Protein AF-A0A919T530-F1 (afdb_monomer_lite)

Organism: NCBI:txid571911

Structure (mmCIF, N/CA/C/O backbone):
data_AF-A0A919T530-F1
#
_entry.id   AF-A0A919T530-F1
#
loop_
_atom_site.group_PDB
_atom_site.id
_atom_site.type_symbol
_atom_site.label_atom_id
_atom_site.label_alt_id
_atom_site.label_comp_id
_atom_site.label_asym_id
_atom_site.label_entity_id
_atom_site.label_seq_id
_atom_site.pdbx_PDB_ins_code
_atom_site.Cartn_x
_atom_site.Cartn_y
_atom_site.Cartn_z
_atom_site.occupancy
_atom_site.B_iso_or_equiv
_atom_site.auth_seq_id
_atom_site.auth_comp_id
_atom_site.auth_asym_id
_atom_site.auth_atom_id
_atom_site.pdbx_PDB_model_num
ATOM 1 N N . MET A 1 1 ? -25.950 22.302 -71.318 1.00 37.94 1 MET A N 1
ATOM 2 C CA . MET A 1 1 ? -24.490 22.472 -71.126 1.00 37.94 1 MET A CA 1
ATOM 3 C C . MET A 1 1 ? -24.293 22.928 -69.688 1.00 37.94 1 MET A C 1
ATOM 5 O O . MET A 1 1 ? -24.974 23.858 -69.301 1.00 37.94 1 MET A O 1
ATOM 9 N N . ARG A 1 2 ? -23.681 22.086 -68.838 1.00 45.88 2 ARG A N 1
ATOM 10 C CA . ARG A 1 2 ? -22.303 22.270 -68.315 1.00 45.88 2 ARG A CA 1
ATOM 11 C C . ARG A 1 2 ? -22.241 23.507 -67.384 1.00 45.88 2 ARG A C 1
ATOM 13 O O . ARG A 1 2 ? -22.600 24.576 -67.827 1.00 45.88 2 ARG A O 1
ATOM 20 N N . LEU A 1 3 ? -21.765 23.481 -66.142 1.00 47.16 3 LEU A N 1
ATOM 21 C CA . LEU A 1 3 ? -20.699 22.667 -65.570 1.00 47.16 3 LEU A CA 1
ATOM 22 C C . LEU A 1 3 ? -20.503 23.085 -64.084 1.00 47.16 3 LEU A C 1
ATOM 24 O O . LEU A 1 3 ? -20.543 24.272 -63.796 1.00 47.16 3 LEU A O 1
ATOM 28 N N . PHE A 1 4 ? -20.166 22.118 -63.222 1.00 49.78 4 PHE A N 1
ATOM 29 C CA . PHE A 1 4 ? -19.202 22.210 -62.099 1.00 49.78 4 PHE A CA 1
ATOM 30 C C . PHE A 1 4 ? -19.558 23.015 -60.831 1.00 49.78 4 PHE A C 1
ATOM 32 O O . PHE A 1 4 ? -19.738 24.221 -60.851 1.00 49.78 4 PHE A O 1
ATOM 39 N N . ARG A 1 5 ? -19.730 22.335 -59.686 1.00 54.09 5 ARG A N 1
ATOM 40 C CA . ARG A 1 5 ? -18.681 21.797 -58.776 1.00 54.09 5 ARG A CA 1
ATOM 41 C C . ARG A 1 5 ? -17.912 22.893 -58.029 1.00 54.09 5 ARG A C 1
ATOM 43 O O . ARG A 1 5 ? -16.918 23.390 -58.542 1.00 54.09 5 ARG A O 1
ATOM 50 N N . LEU A 1 6 ? -18.273 23.105 -56.761 1.00 56.78 6 LEU A N 1
ATOM 51 C CA . LEU A 1 6 ? -17.294 23.360 -55.698 1.00 56.78 6 LEU A CA 1
ATOM 52 C C . LEU A 1 6 ? -17.870 22.970 -54.325 1.00 56.78 6 LEU A C 1
ATOM 54 O O . LEU A 1 6 ? -18.471 23.763 -53.612 1.00 56.78 6 LEU A O 1
ATOM 58 N N . ILE A 1 7 ? -17.690 21.689 -53.997 1.00 67.38 7 ILE A N 1
ATOM 59 C CA . ILE A 1 7 ? -17.637 21.155 -52.632 1.00 67.38 7 ILE A CA 1
ATOM 60 C C . ILE A 1 7 ? -16.146 20.912 -52.365 1.00 67.38 7 ILE A C 1
ATOM 62 O O . ILE A 1 7 ? -15.566 20.087 -53.066 1.00 67.38 7 ILE A O 1
ATOM 66 N N . MET A 1 8 ? -15.525 21.590 -51.392 1.00 58.19 8 MET A N 1
ATOM 67 C CA . MET A 1 8 ? -14.296 21.112 -50.727 1.00 58.19 8 MET A CA 1
ATOM 68 C C . MET A 1 8 ? -14.094 21.876 -49.404 1.00 58.19 8 MET A C 1
ATOM 70 O O . MET A 1 8 ? -13.636 23.010 -49.391 1.00 58.19 8 MET A O 1
ATOM 74 N N . VAL A 1 9 ? -14.738 21.411 -48.330 1.00 56.22 9 VAL A N 1
ATOM 75 C CA . VAL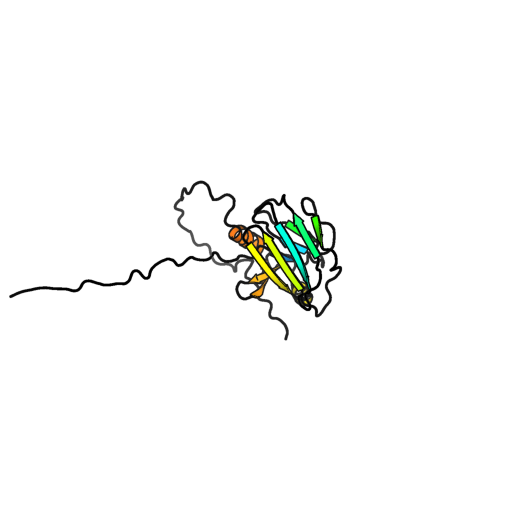 A 1 9 ? -14.113 20.660 -47.219 1.00 56.22 9 VAL A CA 1
ATOM 76 C C . VAL A 1 9 ? -13.136 21.525 -46.419 1.00 56.22 9 VAL A C 1
ATOM 78 O O . VAL A 1 9 ? -11.930 21.516 -46.638 1.00 56.22 9 VAL A O 1
ATOM 81 N N . LEU A 1 10 ? -13.690 22.222 -45.429 1.00 51.38 10 LEU A N 1
ATOM 82 C CA . LEU A 1 10 ? -12.959 22.785 -44.299 1.00 51.38 10 LEU A CA 1
ATOM 83 C C . LEU A 1 10 ? -13.326 21.923 -43.083 1.00 51.38 10 LEU A C 1
ATOM 85 O O . LEU A 1 10 ? -14.133 22.309 -42.244 1.00 51.38 10 LEU A O 1
ATOM 89 N N . VAL A 1 11 ? -12.834 20.679 -43.067 1.00 63.41 11 VAL A N 1
ATOM 90 C CA . VAL A 1 11 ? -12.929 19.817 -41.882 1.00 63.41 11 VAL A CA 1
ATOM 91 C C . VAL A 1 11 ? -11.800 20.253 -40.954 1.00 63.41 11 VAL A C 1
ATOM 93 O O . VAL A 1 11 ? -10.632 20.104 -41.322 1.00 63.41 11 VAL A O 1
ATOM 96 N N . PRO A 1 12 ? -12.110 20.845 -39.791 1.00 56.47 12 PRO A N 1
ATOM 97 C CA . PRO A 1 12 ? -11.087 21.280 -38.867 1.00 56.47 12 PRO A CA 1
ATOM 98 C C . PRO A 1 12 ? -10.340 20.045 -38.364 1.00 56.47 12 PRO A C 1
ATOM 100 O O . PRO A 1 12 ? -10.938 19.028 -38.010 1.00 56.47 12 PRO A O 1
ATOM 103 N N . PHE A 1 13 ? -9.016 20.148 -38.356 1.00 55.00 13 PHE A N 1
ATOM 104 C CA . PHE A 1 13 ? -8.069 19.170 -37.834 1.00 55.00 13 PHE A CA 1
ATOM 105 C C . PHE A 1 13 ? -8.194 19.106 -36.294 1.00 55.00 13 PHE A C 1
ATOM 107 O O . PHE A 1 13 ? -7.276 19.446 -35.558 1.00 55.00 13 PHE A O 1
ATOM 114 N N . VAL A 1 14 ? -9.371 18.732 -35.782 1.00 57.91 14 VAL A N 1
ATOM 115 C CA . VAL A 1 14 ? -9.644 18.467 -34.361 1.00 57.91 14 VAL A CA 1
ATOM 116 C C . VAL A 1 14 ? -9.422 16.977 -34.143 1.00 57.91 14 VAL A C 1
ATOM 118 O O . VAL A 1 14 ? -10.351 16.190 -33.995 1.00 57.91 14 VAL A O 1
ATOM 121 N N . GLY A 1 15 ? -8.166 16.558 -34.241 1.00 55.41 15 GLY A N 1
ATOM 122 C CA . GLY A 1 15 ? -7.798 15.156 -34.160 1.00 55.41 15 GLY A CA 1
ATOM 123 C C . GLY A 1 15 ? -6.458 14.970 -33.472 1.00 55.41 15 GLY A C 1
ATOM 124 O O . GLY A 1 15 ? -5.435 15.428 -33.965 1.00 55.41 15 GLY A O 1
ATOM 125 N N . LEU A 1 16 ? -6.489 14.178 -32.398 1.00 53.94 16 LEU A N 1
ATOM 126 C CA . LEU A 1 16 ? -5.431 13.228 -32.035 1.00 53.94 16 LEU A CA 1
ATOM 127 C C . LEU A 1 16 ? -4.257 13.715 -31.177 1.00 53.94 16 LEU A C 1
ATOM 129 O O . LEU A 1 16 ? -3.242 13.030 -31.107 1.00 53.94 16 LEU A O 1
ATOM 133 N N . LEU A 1 17 ? -4.435 14.765 -30.376 1.00 50.56 17 LEU A N 1
ATOM 134 C CA . LEU A 1 17 ? -3.764 14.797 -29.069 1.00 50.56 17 LEU A CA 1
ATOM 135 C C . LEU A 1 17 ? -4.729 14.312 -27.984 1.00 50.56 17 LEU A C 1
ATOM 137 O O . LEU A 1 17 ? -4.873 14.928 -26.932 1.00 50.56 17 LEU A O 1
ATOM 141 N N . SER A 1 18 ? -5.363 13.154 -28.211 1.00 51.41 18 SER A N 1
ATOM 142 C CA . SER A 1 18 ? -5.694 12.262 -27.103 1.00 51.41 18 SER A CA 1
ATOM 143 C C . SER A 1 18 ? -4.361 11.805 -26.515 1.00 51.41 18 SER A C 1
ATOM 145 O O . SER A 1 18 ? -3.871 10.711 -26.801 1.00 51.41 18 SER A O 1
ATOM 147 N N . ALA A 1 19 ? -3.730 12.695 -25.749 1.00 48.31 19 ALA A N 1
ATOM 148 C CA . ALA A 1 19 ? -2.732 12.334 -24.774 1.00 48.31 19 ALA A CA 1
ATOM 149 C C . ALA A 1 19 ? -3.467 11.407 -23.808 1.00 48.31 19 ALA A C 1
ATOM 151 O O . ALA A 1 19 ? -4.094 11.845 -22.845 1.00 48.31 19 ALA A O 1
ATOM 152 N N . CYS A 1 20 ? -3.489 10.120 -24.159 1.00 55.62 20 CYS A N 1
ATOM 153 C CA . CYS A 1 20 ? -3.867 9.036 -23.284 1.00 55.62 20 CYS A CA 1
ATOM 154 C C . CYS A 1 20 ? -2.885 9.118 -22.129 1.00 55.62 20 CYS A C 1
ATOM 156 O O . CYS A 1 20 ? -1.816 8.514 -22.184 1.00 55.62 20 CYS A O 1
ATOM 158 N N . SER A 1 21 ? -3.216 9.936 -21.130 1.00 52.91 21 SER A N 1
ATOM 159 C CA . SER A 1 21 ? -2.514 9.927 -19.864 1.00 52.91 21 SER A CA 1
ATOM 160 C C . SER A 1 21 ? -2.603 8.477 -19.401 1.00 52.91 21 SER A C 1
ATOM 162 O O . SER A 1 21 ? -3.731 7.969 -19.267 1.00 52.91 21 SER A O 1
ATOM 164 N N . PRO A 1 22 ? -1.467 7.752 -19.352 1.00 52.81 22 PRO A N 1
ATOM 165 C CA . PRO A 1 22 ? -1.490 6.337 -19.068 1.00 52.81 22 PRO A CA 1
ATOM 166 C C . PRO A 1 22 ? -2.268 6.151 -17.779 1.00 52.81 22 PRO A C 1
ATOM 168 O O . PRO A 1 22 ? -2.204 6.956 -16.851 1.00 52.81 22 PRO A O 1
ATOM 171 N N . ALA A 1 23 ? -3.102 5.125 -17.789 1.00 53.09 23 ALA A N 1
ATOM 172 C CA . ALA A 1 23 ? -3.798 4.703 -16.602 1.00 53.09 23 ALA A CA 1
ATOM 173 C C . ALA A 1 23 ? -2.822 4.656 -15.429 1.00 53.09 23 ALA A C 1
ATOM 175 O O . ALA A 1 23 ? -1.844 3.921 -15.515 1.00 53.09 23 ALA A O 1
ATOM 176 N N . ASN A 1 24 ? -3.078 5.435 -14.375 1.00 66.38 24 ASN A N 1
ATOM 177 C CA . ASN A 1 24 ? -2.410 5.255 -13.092 1.00 66.38 24 ASN A CA 1
ATOM 178 C C . ASN A 1 24 ? -2.834 3.874 -12.573 1.00 66.38 24 ASN A C 1
ATOM 180 O O . ASN A 1 24 ? -3.881 3.737 -11.942 1.00 66.38 24 ASN A O 1
ATOM 184 N N . GLU A 1 25 ? -2.106 2.839 -12.984 1.00 82.75 25 GLU A N 1
ATOM 185 C CA . GLU A 1 25 ? -2.234 1.489 -12.447 1.00 82.75 25 GLU A CA 1
ATOM 186 C C . GLU A 1 25 ? -1.718 1.520 -10.996 1.00 82.75 25 GLU A C 1
ATOM 188 O O . GLU A 1 25 ? -0.785 2.276 -10.700 1.00 82.75 25 GLU A O 1
ATOM 193 N N . PRO A 1 26 ? -2.317 0.750 -10.075 1.00 88.38 26 PRO A N 1
ATOM 194 C CA . PRO A 1 26 ? -1.888 0.754 -8.684 1.00 88.38 26 PRO A CA 1
ATOM 195 C C . PRO A 1 26 ? -0.470 0.188 -8.582 1.00 88.38 26 PRO A C 1
ATOM 197 O O . PRO A 1 26 ? -0.233 -0.952 -8.965 1.00 88.38 26 PRO A O 1
ATOM 200 N N . ILE A 1 27 ? 0.465 0.981 -8.060 1.00 93.38 27 ILE A N 1
ATOM 201 C CA . ILE A 1 27 ? 1.832 0.534 -7.731 1.00 93.38 27 ILE A CA 1
ATOM 202 C C . ILE A 1 27 ? 1.999 0.214 -6.239 1.00 93.38 27 ILE A C 1
ATOM 204 O O . ILE A 1 27 ? 3.042 -0.285 -5.833 1.00 93.38 27 ILE A O 1
ATOM 208 N N . ALA A 1 28 ? 0.974 0.495 -5.431 1.00 96.25 28 ALA A N 1
ATOM 209 C CA . ALA A 1 28 ? 0.920 0.213 -4.003 1.00 96.25 28 ALA A CA 1
ATOM 210 C C . ALA A 1 28 ? -0.457 -0.353 -3.633 1.00 96.25 28 ALA A C 1
ATOM 212 O O . ALA A 1 28 ? -1.468 0.016 -4.243 1.00 96.25 28 ALA A O 1
ATOM 213 N N . GLY A 1 29 ? -0.495 -1.218 -2.628 1.00 97.12 29 GLY A N 1
ATOM 214 C CA . GLY A 1 29 ? -1.714 -1.756 -2.039 1.00 97.12 29 GLY A CA 1
ATOM 215 C C . GLY A 1 29 ? -1.449 -2.382 -0.673 1.00 97.12 29 GLY A C 1
ATOM 216 O O . GLY A 1 29 ? -0.299 -2.523 -0.260 1.00 97.12 29 GLY A O 1
ATOM 217 N N . MET A 1 30 ? -2.515 -2.763 0.026 1.00 98.06 30 MET A N 1
ATOM 218 C CA . MET A 1 30 ? -2.441 -3.413 1.340 1.00 98.06 30 MET A CA 1
ATOM 219 C C . MET A 1 30 ? -2.860 -4.878 1.242 1.00 98.06 30 MET A C 1
ATOM 221 O O . MET A 1 30 ? -3.814 -5.194 0.537 1.00 98.06 30 MET A O 1
ATOM 225 N N . ALA A 1 31 ? -2.203 -5.767 1.977 1.00 98.06 31 ALA A N 1
ATOM 226 C CA . ALA A 1 31 ? -2.594 -7.168 2.113 1.00 98.06 31 ALA A CA 1
ATOM 227 C C . ALA A 1 31 ? -2.568 -7.608 3.587 1.00 98.06 31 ALA A C 1
ATOM 229 O O . ALA A 1 31 ? -1.986 -6.930 4.434 1.00 98.06 31 ALA A O 1
ATOM 230 N N . MET A 1 32 ? -3.213 -8.744 3.882 1.00 97.19 32 MET A N 1
ATOM 231 C CA . MET A 1 32 ? -3.340 -9.317 5.235 1.00 97.19 32 MET A CA 1
ATOM 232 C C . MET A 1 32 ? -2.901 -10.801 5.314 1.00 97.19 32 MET A C 1
ATOM 234 O O . MET A 1 32 ? -3.685 -11.648 5.751 1.00 97.19 32 MET A O 1
ATOM 238 N N . PRO A 1 33 ? -1.680 -11.174 4.885 1.00 95.19 33 PRO A N 1
ATOM 239 C CA . PRO A 1 33 ? -1.141 -12.509 5.118 1.00 95.19 33 PRO A CA 1
ATOM 240 C C . PRO A 1 33 ? -1.095 -12.802 6.620 1.00 95.19 33 PRO A C 1
ATOM 242 O O . PRO A 1 33 ? -0.593 -12.004 7.413 1.00 95.19 33 PRO A O 1
ATOM 245 N N . ASP A 1 34 ? -1.654 -13.944 7.013 1.00 93.50 34 ASP A N 1
ATOM 246 C CA . ASP A 1 34 ? -1.663 -14.424 8.399 1.00 93.50 34 ASP A CA 1
ATOM 247 C C . ASP A 1 34 ? -2.189 -13.393 9.418 1.00 93.50 34 ASP A C 1
ATOM 249 O O . ASP A 1 34 ? -1.748 -13.340 10.567 1.00 93.50 34 ASP A O 1
ATOM 253 N N . GLY A 1 35 ? -3.121 -12.533 8.987 1.00 94.25 35 GLY A N 1
ATOM 254 C CA . GLY A 1 35 ? -3.722 -11.499 9.830 1.00 94.25 35 GLY A CA 1
ATOM 255 C C . GLY A 1 35 ? -2.813 -10.304 10.136 1.00 94.25 35 GLY A C 1
ATOM 256 O O . GLY A 1 35 ? -3.163 -9.491 10.991 1.00 94.25 35 GLY A O 1
ATOM 257 N N . LYS A 1 36 ? -1.666 -10.167 9.460 1.00 95.62 36 LYS A N 1
ATOM 258 C CA . LYS A 1 36 ? -0.741 -9.041 9.639 1.00 95.62 36 LYS A CA 1
ATOM 259 C C . LYS A 1 36 ? -0.801 -8.089 8.444 1.00 95.62 36 LYS A C 1
ATOM 261 O O . LYS A 1 36 ? -0.685 -8.555 7.313 1.00 95.62 36 LYS A O 1
ATOM 266 N N . PRO A 1 37 ? -0.920 -6.770 8.666 1.00 97.12 37 PRO A N 1
ATOM 267 C CA . PRO A 1 37 ? -0.893 -5.811 7.574 1.00 97.12 37 PRO A CA 1
ATOM 268 C C . PRO A 1 37 ? 0.507 -5.734 6.954 1.00 97.12 37 PRO A C 1
ATOM 270 O O . PRO A 1 37 ? 1.499 -5.463 7.634 1.00 97.12 37 PRO A O 1
ATOM 273 N N . VAL A 1 38 ? 0.571 -5.932 5.643 1.00 97.75 38 VAL A N 1
ATOM 274 C CA . VAL A 1 38 ? 1.752 -5.665 4.808 1.00 97.75 38 VAL A CA 1
ATOM 275 C C . VAL A 1 38 ? 1.362 -4.747 3.669 1.00 97.75 38 VAL A C 1
ATOM 277 O O . VAL A 1 38 ? 0.263 -4.827 3.114 1.00 97.75 38 VAL A O 1
ATOM 280 N N . ILE A 1 39 ? 2.304 -3.900 3.292 1.00 97.88 39 ILE A N 1
ATOM 281 C CA . ILE A 1 39 ? 2.214 -3.083 2.097 1.00 97.88 39 ILE A CA 1
ATOM 282 C C . ILE A 1 39 ? 2.839 -3.883 0.959 1.00 97.88 39 ILE A C 1
ATOM 284 O O . ILE A 1 39 ? 3.998 -4.294 1.037 1.00 97.88 39 ILE A O 1
ATOM 288 N N . LEU A 1 40 ? 2.070 -4.094 -0.105 1.00 97.81 40 LEU A N 1
ATOM 289 C CA . LEU A 1 40 ? 2.596 -4.560 -1.379 1.00 97.81 40 LEU A CA 1
ATOM 290 C C . LEU A 1 40 ? 2.940 -3.339 -2.222 1.00 97.81 40 LEU A C 1
ATOM 292 O O . LEU A 1 40 ? 2.065 -2.535 -2.547 1.00 97.81 40 LEU A O 1
ATOM 296 N N . PHE A 1 41 ? 4.207 -3.207 -2.591 1.00 97.06 41 PHE A N 1
ATOM 297 C CA . PHE A 1 41 ? 4.691 -2.074 -3.365 1.00 97.06 41 PHE A CA 1
ATOM 298 C C . PHE A 1 41 ? 5.524 -2.544 -4.551 1.00 97.06 41 PHE A C 1
ATOM 300 O O . PHE A 1 41 ? 6.291 -3.494 -4.440 1.00 97.06 41 PHE A O 1
ATOM 307 N N . LEU A 1 42 ? 5.380 -1.889 -5.700 1.00 96.19 42 LEU A N 1
ATOM 308 C CA . LEU A 1 42 ? 6.188 -2.156 -6.882 1.00 96.19 42 LEU A CA 1
ATOM 309 C C . LEU A 1 42 ? 6.884 -0.858 -7.319 1.00 96.19 42 LEU A C 1
ATOM 311 O O . LEU A 1 42 ? 6.259 -0.016 -7.968 1.00 96.19 42 LEU A O 1
ATOM 315 N N . PRO A 1 43 ? 8.168 -0.678 -6.971 1.00 94.94 43 PRO A N 1
ATOM 316 C CA . PRO A 1 43 ? 8.938 0.496 -7.348 1.00 94.94 43 PRO A CA 1
ATOM 317 C C . PRO A 1 43 ? 9.118 0.568 -8.870 1.00 94.94 43 PRO A C 1
ATOM 319 O O . PRO A 1 43 ? 9.409 -0.427 -9.538 1.00 94.94 43 PRO A O 1
ATOM 322 N N . CYS A 1 44 ? 8.974 1.771 -9.422 1.00 93.56 44 CYS A N 1
ATOM 323 C CA . CYS A 1 44 ? 9.237 2.074 -10.830 1.00 93.56 44 CYS A CA 1
ATOM 324 C C . CYS A 1 44 ? 10.646 2.659 -11.063 1.00 93.56 44 CYS A C 1
ATOM 326 O O . CYS A 1 44 ? 11.063 2.806 -12.212 1.00 93.56 44 CYS A O 1
ATOM 328 N N . SER A 1 45 ? 11.370 3.000 -9.995 1.00 93.81 45 SER A N 1
ATOM 329 C CA . SER A 1 45 ? 12.762 3.471 -9.972 1.00 93.81 45 SER A CA 1
ATOM 330 C C . SER A 1 45 ? 13.470 2.996 -8.705 1.00 93.81 45 SER A C 1
ATOM 332 O O . SER A 1 45 ? 12.808 2.521 -7.788 1.00 93.81 45 SER A O 1
ATOM 334 N N . GLU A 1 46 ? 14.791 3.171 -8.645 1.00 95.31 46 GLU A N 1
ATOM 335 C CA . GLU A 1 46 ? 15.615 2.805 -7.481 1.00 95.31 46 GLU A CA 1
ATOM 336 C C . GLU A 1 46 ? 15.232 3.605 -6.232 1.00 95.31 46 GLU A C 1
ATOM 338 O O . GLU A 1 46 ? 15.106 3.049 -5.145 1.00 95.31 46 GLU A O 1
ATOM 343 N N . PHE A 1 47 ? 14.939 4.899 -6.401 1.00 95.88 47 PHE A N 1
ATOM 344 C CA . PHE A 1 47 ? 14.334 5.690 -5.337 1.00 95.88 47 PHE A CA 1
ATOM 345 C C . PHE A 1 47 ? 12.841 5.379 -5.199 1.00 95.88 47 PHE A C 1
ATOM 347 O O . PHE A 1 47 ? 12.077 5.462 -6.178 1.00 95.88 47 PHE A O 1
ATOM 354 N N . ALA A 1 48 ? 12.422 5.077 -3.976 1.00 96.25 48 ALA A N 1
ATOM 355 C CA . ALA A 1 48 ? 11.029 4.883 -3.621 1.00 96.25 48 ALA A CA 1
ATOM 356 C C . ALA A 1 48 ? 10.762 5.245 -2.159 1.00 96.25 48 ALA A C 1
ATOM 358 O O . ALA A 1 48 ? 11.597 5.022 -1.288 1.00 96.25 48 ALA A O 1
ATOM 359 N N . THR A 1 49 ? 9.558 5.748 -1.899 1.00 96.94 49 THR A N 1
ATOM 360 C CA . THR A 1 49 ? 9.032 5.936 -0.546 1.00 96.94 49 THR A CA 1
ATOM 361 C C . THR A 1 49 ? 7.595 5.438 -0.471 1.00 96.94 49 THR A C 1
ATOM 363 O O . THR A 1 49 ? 6.830 5.531 -1.437 1.00 96.94 49 THR A O 1
ATOM 366 N N . VAL A 1 50 ? 7.240 4.873 0.672 1.00 96.88 50 VAL A N 1
ATOM 367 C CA . VAL A 1 50 ? 5.897 4.411 1.002 1.00 96.88 50 VAL A CA 1
ATOM 368 C C . VAL A 1 50 ? 5.609 4.835 2.429 1.00 96.88 50 VAL A C 1
ATOM 370 O O . VAL A 1 50 ? 6.470 4.692 3.287 1.00 96.88 50 VAL A O 1
ATOM 373 N N . SER A 1 51 ? 4.402 5.311 2.705 1.00 96.38 51 SER A N 1
ATOM 374 C CA . SER A 1 51 ? 3.995 5.623 4.071 1.00 96.38 51 SER A CA 1
ATOM 375 C C . SER A 1 51 ? 2.519 5.361 4.302 1.00 96.38 51 SER A C 1
ATOM 377 O O . SER A 1 51 ? 1.706 5.397 3.381 1.00 96.38 51 SER A O 1
ATOM 379 N N . VAL A 1 52 ? 2.163 5.082 5.548 1.00 97.25 52 VAL A N 1
ATOM 380 C CA . VAL A 1 52 ? 0.787 4.961 6.018 1.00 97.25 52 VAL A CA 1
ATOM 381 C C . VAL A 1 52 ? 0.576 5.990 7.106 1.00 97.25 52 VAL A C 1
ATOM 383 O O . VAL A 1 52 ? 1.247 5.957 8.129 1.00 97.25 52 VAL A O 1
ATOM 386 N N . ASN A 1 53 ? -0.380 6.885 6.891 1.00 96.00 53 ASN A N 1
ATOM 387 C CA . ASN A 1 53 ? -0.690 7.968 7.817 1.00 96.00 53 ASN A CA 1
ATOM 388 C C . ASN A 1 53 ? -2.133 7.857 8.291 1.00 96.00 53 ASN A C 1
ATOM 390 O O . ASN A 1 53 ? -2.985 7.311 7.582 1.00 96.00 53 ASN A O 1
ATOM 394 N N . ASP A 1 54 ? -2.424 8.419 9.462 1.00 93.69 54 ASP A N 1
ATOM 395 C CA . ASP A 1 54 ? -3.810 8.711 9.810 1.00 93.69 54 ASP A CA 1
ATOM 396 C C . ASP A 1 54 ? -4.368 9.764 8.846 1.00 93.69 54 ASP A C 1
ATOM 398 O O . ASP A 1 54 ? -3.698 10.749 8.527 1.00 93.69 54 ASP A O 1
ATOM 402 N N . ALA A 1 55 ? -5.579 9.538 8.346 1.00 88.75 55 ALA A N 1
ATOM 403 C CA . ALA A 1 55 ? -6.220 10.442 7.409 1.00 88.75 55 ALA A CA 1
ATOM 404 C C . ALA A 1 55 ? -7.000 11.577 8.097 1.00 88.75 55 ALA A C 1
ATOM 406 O O . ALA A 1 55 ? -7.358 12.531 7.401 1.00 88.75 55 ALA A O 1
ATOM 407 N N . ASP A 1 56 ? -7.326 11.480 9.395 1.00 84.12 56 ASP A N 1
ATOM 408 C CA . ASP A 1 56 ? -8.142 12.485 10.090 1.00 84.12 56 ASP A CA 1
ATOM 409 C C . ASP A 1 56 ? -7.968 12.517 11.635 1.00 84.12 56 ASP A C 1
ATOM 411 O O . ASP A 1 56 ? -8.514 11.659 12.336 1.00 84.12 56 ASP A O 1
ATOM 415 N N . PRO A 1 57 ? -7.287 13.537 12.202 1.00 80.69 57 PRO A N 1
ATOM 416 C CA . PRO A 1 57 ? -6.479 14.542 11.511 1.00 80.69 57 PRO A CA 1
ATOM 417 C C . PRO A 1 57 ? -5.195 13.917 10.934 1.00 80.69 57 PRO A C 1
ATOM 419 O O . PRO A 1 57 ? -4.724 12.911 11.467 1.00 80.69 57 PRO A O 1
ATOM 422 N N . PRO A 1 58 ? -4.575 14.527 9.902 1.00 78.81 58 PRO A N 1
ATOM 423 C CA . PRO A 1 58 ? -3.260 14.106 9.432 1.00 78.81 58 PRO A CA 1
ATOM 424 C C . PRO A 1 58 ? -2.266 14.088 10.593 1.00 78.81 58 PRO A C 1
ATOM 426 O O . PRO A 1 58 ? -1.990 15.124 11.204 1.00 78.81 58 PRO A O 1
ATOM 429 N N . ALA A 1 59 ? -1.756 12.904 10.906 1.00 81.25 59 ALA A N 1
ATOM 430 C CA . ALA A 1 59 ? -0.806 12.675 11.982 1.00 81.25 59 ALA A CA 1
ATOM 431 C C . ALA A 1 59 ? 0.433 11.957 11.434 1.00 81.25 59 ALA A C 1
ATOM 433 O O . ALA A 1 59 ? 0.322 11.294 10.397 1.00 81.25 59 ALA A O 1
ATOM 434 N N . PRO A 1 60 ? 1.584 12.068 12.125 1.00 82.00 60 PRO A N 1
ATOM 435 C CA . PRO A 1 60 ? 2.766 11.284 11.799 1.00 82.00 60 PRO A CA 1
ATOM 436 C C . PRO A 1 60 ? 2.429 9.794 11.673 1.00 82.00 60 PRO A C 1
ATOM 438 O O . PRO A 1 60 ? 1.681 9.245 12.490 1.00 82.00 60 PRO A O 1
ATOM 441 N N . GLY A 1 61 ? 2.933 9.180 10.615 1.00 93.56 61 GLY A N 1
ATOM 442 C CA . GLY A 1 61 ? 2.578 7.848 10.167 1.00 93.56 61 GLY A CA 1
ATOM 443 C C . GLY A 1 61 ? 3.621 6.786 10.480 1.00 93.56 61 GLY A C 1
ATOM 444 O O . GLY A 1 61 ? 4.323 6.812 11.491 1.00 93.56 61 GLY A O 1
ATOM 445 N N . TRP A 1 62 ? 3.666 5.803 9.594 1.00 96.56 62 TRP A N 1
ATOM 446 C CA . TRP A 1 62 ? 4.728 4.821 9.476 1.00 96.56 62 TRP A CA 1
ATOM 447 C C . TRP A 1 62 ? 5.256 4.865 8.044 1.00 96.56 62 TRP A C 1
ATOM 449 O O . TRP A 1 62 ? 4.453 4.867 7.108 1.00 96.56 62 TRP A O 1
ATOM 459 N N . GLY A 1 63 ? 6.572 4.882 7.854 1.00 96.38 63 GLY A N 1
ATOM 460 C CA . GLY A 1 63 ? 7.197 5.169 6.565 1.00 96.38 63 GLY A CA 1
ATOM 461 C C . GLY A 1 63 ? 8.382 4.267 6.252 1.00 96.38 63 GLY A C 1
ATOM 462 O O . GLY A 1 63 ? 9.095 3.802 7.141 1.00 96.38 63 GLY A O 1
ATOM 463 N N . PHE A 1 64 ? 8.580 4.018 4.961 1.00 97.56 64 PHE A N 1
ATOM 464 C CA . PHE A 1 64 ? 9.774 3.392 4.424 1.00 97.56 64 PHE A CA 1
ATOM 465 C C . PHE A 1 64 ? 10.340 4.217 3.277 1.00 97.56 64 PHE A C 1
ATOM 467 O O . PHE A 1 64 ? 9.603 4.741 2.433 1.00 97.56 64 PHE A O 1
ATOM 474 N N . THR A 1 65 ? 11.662 4.222 3.174 1.00 97.31 65 THR A N 1
ATOM 475 C CA . THR A 1 65 ? 12.387 4.822 2.060 1.00 97.31 65 THR A CA 1
ATOM 476 C C . THR A 1 65 ? 13.517 3.912 1.601 1.00 97.31 65 THR A C 1
ATOM 478 O O . THR A 1 65 ? 14.045 3.102 2.361 1.00 97.31 65 THR A O 1
ATOM 481 N N . THR A 1 66 ? 13.878 4.014 0.330 1.00 98.00 66 THR A N 1
ATOM 482 C CA . THR A 1 66 ? 15.062 3.361 -0.225 1.00 98.00 66 THR A CA 1
ATOM 483 C C . THR A 1 66 ? 15.564 4.138 -1.434 1.00 98.00 66 THR A C 1
ATOM 485 O O . THR A 1 66 ? 14.790 4.801 -2.130 1.00 98.00 66 THR A O 1
ATOM 488 N N . SER A 1 67 ? 16.869 4.053 -1.683 1.00 97.12 67 SER A N 1
ATOM 489 C CA . SER A 1 67 ? 17.509 4.573 -2.898 1.00 97.12 67 SER A CA 1
ATOM 490 C C . SER A 1 67 ? 18.027 3.471 -3.824 1.00 97.12 67 SER A C 1
ATOM 492 O O . SER A 1 67 ? 18.538 3.799 -4.887 1.00 97.12 67 SER A O 1
ATOM 494 N N . ASP A 1 68 ? 17.855 2.198 -3.448 1.00 97.19 68 ASP A N 1
ATOM 495 C CA . ASP A 1 68 ? 18.421 1.032 -4.142 1.00 97.19 68 ASP A CA 1
ATOM 496 C C . ASP A 1 68 ? 17.348 -0.032 -4.453 1.00 97.19 68 ASP A C 1
ATOM 498 O O . ASP A 1 68 ? 17.625 -1.233 -4.511 1.00 97.19 68 ASP A O 1
ATOM 502 N N . ALA A 1 69 ? 16.085 0.374 -4.624 1.00 96.12 69 ALA A N 1
ATOM 503 C CA . ALA A 1 69 ? 15.019 -0.550 -4.994 1.00 96.12 69 ALA A CA 1
ATOM 504 C C . ALA A 1 69 ? 15.280 -1.211 -6.356 1.00 96.12 69 ALA A C 1
ATOM 506 O O . ALA A 1 69 ? 15.749 -0.569 -7.289 1.00 96.12 69 ALA A O 1
ATOM 507 N N . GLU A 1 70 ? 14.873 -2.472 -6.518 1.00 95.00 70 GLU A N 1
ATOM 508 C CA . GLU A 1 70 ? 14.908 -3.162 -7.812 1.00 95.00 70 GLU A CA 1
ATOM 509 C C . GLU A 1 70 ? 13.646 -2.811 -8.632 1.00 95.00 70 GLU A C 1
ATOM 511 O O . GLU A 1 70 ? 12.555 -3.303 -8.313 1.00 95.00 70 GLU A O 1
ATOM 516 N N . PRO A 1 71 ? 13.729 -1.974 -9.688 1.00 93.44 71 PRO A N 1
ATOM 517 C CA . PRO A 1 71 ? 12.536 -1.502 -10.383 1.00 93.44 71 PRO A CA 1
ATOM 518 C C . PRO A 1 71 ? 11.798 -2.641 -11.090 1.00 93.44 71 PRO A C 1
ATOM 520 O O . PRO A 1 71 ? 12.398 -3.475 -11.765 1.00 93.44 71 PRO A O 1
ATOM 523 N N . GLY A 1 72 ? 10.469 -2.652 -11.001 1.00 91.38 72 GLY A N 1
ATOM 524 C CA . GLY A 1 72 ? 9.639 -3.677 -11.641 1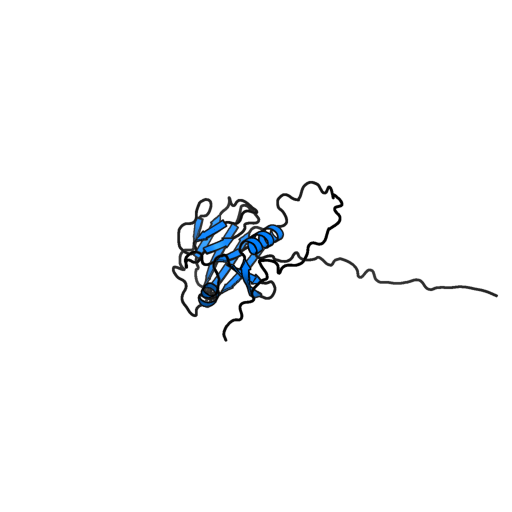.00 91.38 72 GLY A CA 1
ATOM 525 C C . GLY A 1 72 ? 9.443 -4.956 -10.820 1.00 91.38 72 GLY A C 1
ATOM 526 O O . GLY A 1 72 ? 8.678 -5.828 -11.246 1.00 91.38 72 GLY A O 1
ATOM 527 N N . LYS A 1 73 ? 10.080 -5.066 -9.650 1.00 94.81 73 LYS A N 1
ATOM 528 C CA . LYS A 1 73 ? 9.932 -6.195 -8.729 1.00 94.81 73 LYS A CA 1
ATOM 529 C C . LYS A 1 73 ? 9.090 -5.794 -7.526 1.00 94.81 73 LYS A C 1
ATOM 531 O O . LYS A 1 73 ? 9.424 -4.851 -6.822 1.00 94.81 73 LYS A O 1
ATOM 536 N N . ALA A 1 74 ? 7.997 -6.517 -7.294 1.00 95.50 74 ALA A N 1
ATOM 537 C CA . ALA A 1 74 ? 7.165 -6.288 -6.122 1.00 95.50 74 ALA A CA 1
ATOM 538 C C . ALA A 1 74 ? 7.936 -6.624 -4.836 1.00 95.50 74 ALA A C 1
ATOM 540 O O . ALA A 1 74 ? 8.662 -7.619 -4.779 1.00 95.50 74 ALA A O 1
ATOM 541 N N . VAL A 1 75 ? 7.739 -5.805 -3.812 1.00 97.19 75 VAL A N 1
ATOM 542 C CA . VAL A 1 75 ? 8.260 -5.996 -2.461 1.00 97.19 75 VAL A CA 1
ATOM 543 C C . VAL A 1 75 ? 7.107 -6.022 -1.465 1.00 97.19 75 VAL A C 1
ATOM 545 O O . VAL A 1 75 ? 6.066 -5.395 -1.677 1.00 97.19 75 VAL A O 1
ATOM 548 N N . GLU A 1 76 ? 7.308 -6.758 -0.378 1.00 97.56 76 GLU A N 1
ATOM 549 C CA . GLU A 1 76 ? 6.420 -6.749 0.779 1.00 97.56 76 GLU A CA 1
ATOM 550 C C . GLU A 1 76 ? 7.103 -6.012 1.919 1.00 97.56 76 GLU A C 1
ATOM 552 O O . GLU A 1 76 ? 8.213 -6.368 2.317 1.00 97.56 76 GLU A O 1
ATOM 557 N N . LEU A 1 77 ? 6.430 -4.999 2.448 1.00 97.56 77 LEU A N 1
ATOM 558 C CA . LEU A 1 77 ? 6.916 -4.220 3.575 1.00 97.56 77 LEU A CA 1
ATOM 559 C C . LEU A 1 77 ? 5.970 -4.470 4.757 1.00 97.56 77 LEU A C 1
ATOM 561 O O . LEU A 1 77 ? 4.782 -4.148 4.649 1.00 97.56 77 LEU A O 1
ATOM 565 N N . PRO A 1 78 ? 6.431 -5.092 5.859 1.00 97.38 78 PRO A N 1
ATOM 566 C CA . PRO A 1 78 ? 5.595 -5.279 7.043 1.00 97.38 78 PRO A CA 1
ATOM 567 C C . PRO A 1 78 ? 5.209 -3.912 7.588 1.00 97.38 78 PRO A C 1
ATOM 569 O O . PRO A 1 78 ? 6.104 -3.140 7.893 1.00 97.38 78 PRO A O 1
ATOM 572 N N . LEU A 1 79 ? 3.913 -3.608 7.729 1.00 96.19 79 LEU A N 1
ATOM 573 C CA . LEU A 1 79 ? 3.485 -2.265 8.145 1.00 96.19 79 LEU A CA 1
ATOM 574 C C . LEU A 1 79 ? 4.100 -1.855 9.487 1.00 96.19 79 LEU A C 1
ATOM 576 O O . LEU A 1 79 ? 4.420 -0.695 9.677 1.00 96.19 79 LEU A O 1
ATOM 580 N N . PHE A 1 80 ? 4.273 -2.810 10.400 1.00 95.31 80 PHE A N 1
ATOM 581 C CA . PHE A 1 80 ? 4.968 -2.595 11.660 1.00 95.31 80 PHE A CA 1
ATOM 582 C C . PHE A 1 80 ? 6.154 -3.548 11.737 1.00 95.31 80 PHE A C 1
ATOM 584 O O . PHE A 1 80 ? 5.985 -4.772 11.741 1.00 95.31 80 PHE A O 1
ATOM 591 N N . GLY A 1 81 ? 7.355 -2.985 11.809 1.00 92.69 81 GLY A N 1
ATOM 592 C CA . GLY A 1 81 ? 8.595 -3.739 11.936 1.00 92.69 81 GLY A CA 1
ATOM 593 C C . GLY A 1 81 ? 9.653 -3.338 10.918 1.00 92.69 81 GLY A C 1
ATOM 594 O O . GLY A 1 81 ? 9.456 -2.479 10.064 1.00 92.69 81 GLY A O 1
ATOM 595 N N . ARG A 1 82 ? 10.816 -3.977 11.034 1.00 94.00 82 ARG A N 1
ATOM 596 C CA . ARG A 1 82 ? 11.961 -3.682 10.177 1.00 94.00 82 ARG A CA 1
ATOM 597 C C . ARG A 1 82 ? 11.811 -4.399 8.828 1.00 94.00 82 ARG A C 1
ATOM 599 O O . ARG A 1 82 ? 11.664 -5.625 8.830 1.00 94.00 82 ARG A O 1
ATOM 606 N N . PRO A 1 83 ? 11.868 -3.680 7.696 1.00 95.44 83 PRO A N 1
ATOM 607 C CA . PRO A 1 83 ? 11.837 -4.301 6.382 1.00 95.44 83 PRO A CA 1
ATOM 608 C C . PRO A 1 83 ? 13.189 -4.962 6.076 1.00 95.44 83 PRO A C 1
ATOM 610 O O . PRO A 1 83 ? 14.194 -4.735 6.755 1.00 95.44 83 PRO A O 1
ATOM 613 N N . ALA A 1 84 ? 13.222 -5.804 5.046 1.00 95.69 84 ALA A N 1
ATOM 614 C CA . ALA A 1 84 ? 14.486 -6.299 4.516 1.00 95.69 84 ALA A CA 1
ATOM 615 C C . ALA A 1 84 ? 15.237 -5.175 3.782 1.00 95.69 84 ALA A C 1
ATOM 617 O O . ALA A 1 84 ? 14.621 -4.286 3.189 1.00 95.69 84 ALA A O 1
ATOM 618 N N . ALA A 1 85 ? 16.570 -5.254 3.763 1.00 94.19 85 ALA A N 1
ATOM 619 C CA . ALA A 1 85 ? 17.386 -4.380 2.925 1.00 94.19 85 ALA A CA 1
ATOM 620 C C . ALA A 1 85 ? 16.923 -4.452 1.450 1.00 94.19 85 ALA A C 1
ATOM 622 O O . ALA A 1 85 ? 16.526 -5.532 0.995 1.00 94.19 85 ALA A O 1
ATOM 623 N N . PRO A 1 86 ? 16.974 -3.339 0.695 1.00 97.00 86 PRO A N 1
ATOM 624 C CA . PRO A 1 86 ? 17.618 -2.059 1.019 1.00 97.00 86 PRO A CA 1
ATOM 625 C C . PRO A 1 86 ? 16.652 -0.992 1.569 1.00 97.00 86 PRO A C 1
ATOM 627 O O . PRO A 1 86 ? 16.843 0.196 1.324 1.00 97.00 86 PRO A O 1
ATOM 630 N N . TRP A 1 87 ? 15.572 -1.399 2.236 1.00 97.75 87 TRP A N 1
ATOM 631 C CA . TRP A 1 87 ? 14.595 -0.465 2.788 1.00 97.75 87 TRP A CA 1
ATOM 632 C C . TRP A 1 87 ? 14.968 -0.037 4.201 1.00 97.75 87 TRP A C 1
ATOM 634 O O . TRP A 1 87 ? 15.320 -0.870 5.037 1.00 97.75 87 TRP A O 1
ATOM 644 N N . ASP A 1 88 ? 14.815 1.254 4.462 1.00 97.69 88 ASP A N 1
ATOM 645 C CA . ASP A 1 88 ? 14.971 1.865 5.772 1.00 97.69 88 ASP A CA 1
ATOM 646 C C . ASP A 1 88 ? 13.624 2.387 6.266 1.00 97.69 88 ASP A C 1
ATOM 648 O O . ASP A 1 88 ? 12.751 2.744 5.472 1.00 97.69 88 ASP A O 1
ATOM 652 N N . VAL A 1 89 ? 13.463 2.424 7.586 1.00 97.12 89 VAL A N 1
ATOM 653 C CA . VAL A 1 89 ? 12.306 3.037 8.242 1.00 97.12 89 VAL A CA 1
ATOM 654 C C . VAL A 1 89 ? 12.640 4.502 8.512 1.00 97.12 89 VAL A C 1
ATOM 656 O O . VAL A 1 89 ? 13.648 4.783 9.163 1.00 97.12 89 VAL A O 1
ATOM 659 N N . ASP A 1 90 ? 11.840 5.431 7.991 1.00 93.75 90 ASP A N 1
ATOM 660 C CA . ASP A 1 90 ? 12.030 6.880 8.163 1.00 93.75 90 ASP A CA 1
ATOM 661 C C . ASP A 1 90 ? 10.977 7.530 9.078 1.00 93.75 90 ASP A C 1
ATOM 663 O O . ASP A 1 90 ? 11.205 8.626 9.596 1.00 93.75 90 ASP A O 1
ATOM 667 N N . GLU A 1 91 ? 9.867 6.836 9.342 1.00 92.19 91 GLU A N 1
ATOM 668 C CA . GLU A 1 91 ? 8.773 7.288 10.202 1.00 92.19 91 GLU A CA 1
ATOM 669 C C . GLU A 1 91 ? 8.194 6.101 11.007 1.00 92.19 91 GLU A C 1
ATOM 671 O O . GLU A 1 91 ? 7.940 5.040 10.440 1.00 92.19 91 GLU A O 1
ATOM 676 N N . GLU A 1 92 ? 8.005 6.252 12.328 1.00 95.62 92 GLU A N 1
ATOM 677 C CA . GLU A 1 92 ? 7.662 5.149 13.262 1.00 95.62 92 GLU A CA 1
ATOM 678 C C . GLU A 1 92 ? 6.582 5.514 14.306 1.00 95.62 92 GLU A C 1
ATOM 680 O O . GLU A 1 92 ? 6.424 4.850 15.333 1.00 95.62 92 GLU A O 1
ATOM 685 N N . GLN A 1 93 ? 5.841 6.601 14.102 1.00 95.12 93 GLN A N 1
ATOM 686 C CA . GLN A 1 93 ? 4.905 7.127 15.098 1.00 95.12 93 GLN A CA 1
ATOM 687 C C . GLN A 1 93 ? 3.582 6.348 15.125 1.00 95.12 93 GLN A C 1
ATOM 689 O O . GLN A 1 93 ? 2.959 6.232 16.184 1.00 95.12 93 GLN A O 1
ATOM 694 N N . LEU A 1 94 ? 3.158 5.780 13.992 1.00 95.31 94 LEU A N 1
ATOM 695 C CA . LEU A 1 94 ? 1.994 4.901 13.916 1.00 95.31 94 LEU A CA 1
ATOM 696 C C . LEU A 1 94 ? 2.379 3.478 14.342 1.00 95.31 94 LEU A C 1
ATOM 698 O O . LEU A 1 94 ? 3.038 2.758 13.604 1.00 95.31 94 LEU A O 1
ATOM 702 N N . THR A 1 95 ? 1.938 3.049 15.523 1.00 94.56 95 THR A N 1
ATOM 703 C CA . THR A 1 95 ? 2.311 1.738 16.098 1.00 94.56 95 THR A CA 1
ATOM 704 C C . THR A 1 95 ? 1.231 0.664 15.967 1.00 94.56 95 THR A C 1
ATOM 706 O O . THR A 1 95 ? 1.504 -0.519 16.173 1.00 94.56 95 THR A O 1
ATOM 709 N N . SER A 1 96 ? -0.007 1.053 15.650 1.00 95.38 96 SER A N 1
ATOM 710 C CA . SER A 1 96 ? -1.121 0.128 15.437 1.00 95.38 96 SER A CA 1
ATOM 711 C C . SER A 1 96 ? -2.217 0.752 14.570 1.00 95.38 96 SER A C 1
ATOM 713 O O . SER A 1 96 ? -2.312 1.975 14.460 1.00 95.38 96 SER A O 1
ATOM 715 N N . LEU A 1 97 ? -3.040 -0.098 13.948 1.00 96.00 97 LEU A N 1
ATOM 716 C CA . LEU A 1 97 ? -4.266 0.318 13.269 1.00 96.00 97 LEU A CA 1
ATOM 717 C C . LEU A 1 97 ? -5.459 0.081 14.198 1.00 96.00 97 LEU A C 1
ATOM 719 O O . LEU A 1 97 ? -5.653 -1.030 14.691 1.00 96.00 97 LEU A O 1
ATOM 723 N N . GLU A 1 98 ? -6.276 1.105 14.407 1.00 95.19 98 GLU A N 1
ATOM 724 C CA . GLU A 1 98 ? -7.445 1.061 15.279 1.00 95.19 98 GLU A CA 1
ATOM 725 C C . GLU A 1 98 ? -8.729 0.920 14.453 1.00 95.19 98 GLU A C 1
ATOM 727 O O . GLU A 1 98 ? -8.874 1.479 13.360 1.00 95.19 98 GLU A O 1
ATOM 732 N N . ALA A 1 99 ?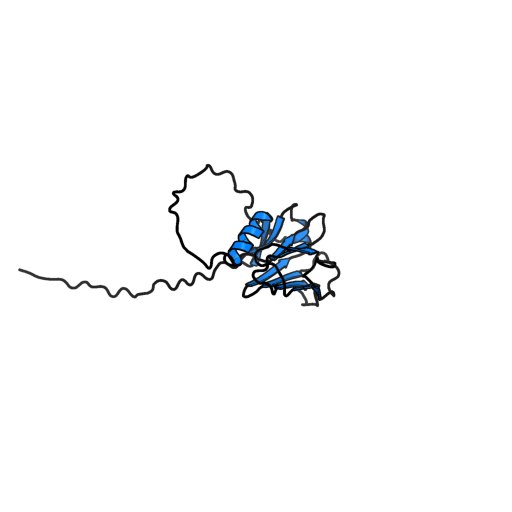 -9.692 0.170 14.989 1.00 95.38 99 ALA A N 1
ATOM 733 C CA . ALA A 1 99 ? -11.011 0.045 14.383 1.00 95.38 99 ALA A CA 1
ATOM 734 C C . ALA A 1 99 ? -11.722 1.409 14.329 1.00 95.38 99 ALA A C 1
ATOM 736 O O . ALA A 1 99 ? -11.596 2.230 15.236 1.00 95.38 99 ALA A O 1
ATOM 737 N N . GLY A 1 100 ? -12.480 1.654 13.258 1.00 93.00 100 GLY A N 1
ATOM 738 C CA . GLY A 1 100 ? -13.210 2.910 13.055 1.00 93.00 100 GLY A CA 1
ATOM 739 C C . GLY A 1 100 ? -12.361 4.107 12.601 1.00 93.00 100 GLY A C 1
ATOM 740 O O . GLY A 1 100 ? -12.938 5.131 12.241 1.00 93.00 100 GLY A O 1
ATOM 741 N N . ARG A 1 101 ? -11.025 3.993 12.553 1.00 94.94 101 ARG A N 1
ATOM 742 C CA . ARG A 1 101 ? -10.142 5.036 12.001 1.00 94.94 101 ARG A CA 1
ATOM 743 C C . ARG A 1 101 ? -9.877 4.833 10.516 1.00 94.94 101 ARG A C 1
ATOM 745 O O . ARG A 1 101 ? -9.913 3.712 9.998 1.00 94.94 101 ARG A O 1
ATOM 752 N N . ARG A 1 102 ? -9.620 5.950 9.833 1.00 95.56 102 ARG A N 1
ATOM 753 C CA . ARG A 1 102 ? -9.267 5.981 8.415 1.00 95.56 102 ARG A CA 1
ATOM 754 C C . ARG A 1 102 ? -7.780 6.266 8.276 1.00 95.56 102 ARG A C 1
ATOM 756 O O . ARG A 1 102 ? -7.274 7.221 8.848 1.00 95.56 102 ARG A O 1
ATOM 763 N N . TYR A 1 103 ? -7.124 5.474 7.449 1.00 96.56 103 TYR A N 1
ATOM 764 C CA . TYR A 1 103 ? -5.711 5.583 7.133 1.00 96.56 103 TYR A CA 1
ATOM 765 C C . TYR A 1 103 ? -5.535 5.847 5.642 1.00 96.56 103 TYR A C 1
ATOM 767 O O . TYR A 1 103 ? -6.409 5.506 4.842 1.00 96.56 103 TYR A O 1
ATOM 775 N N . SER A 1 104 ? -4.408 6.442 5.264 1.00 96.06 104 SER A N 1
ATOM 776 C CA . SER A 1 104 ? -4.024 6.638 3.868 1.00 96.06 104 SER A CA 1
ATOM 777 C C . SER A 1 104 ? -2.645 6.037 3.629 1.00 96.06 104 SER A C 1
ATOM 779 O O . SER A 1 104 ? -1.660 6.477 4.221 1.00 96.06 104 SER A O 1
ATOM 781 N N . LEU A 1 105 ? -2.585 5.017 2.771 1.00 96.62 105 LEU A N 1
ATOM 782 C CA . LEU A 1 105 ? -1.340 4.499 2.213 1.00 96.62 105 LEU A CA 1
ATOM 783 C C . LEU A 1 105 ? -0.938 5.386 1.035 1.00 96.62 105 LEU A C 1
ATOM 785 O O . LEU A 1 105 ? -1.637 5.413 0.023 1.00 96.62 105 LEU A O 1
ATOM 789 N N . GLY A 1 106 ? 0.195 6.065 1.152 1.00 94.06 106 GLY A N 1
ATOM 790 C CA . GLY A 1 106 ? 0.877 6.758 0.070 1.00 94.06 106 GLY A CA 1
ATOM 791 C C . GLY A 1 106 ? 2.039 5.924 -0.463 1.00 94.06 106 GLY A C 1
ATOM 792 O O . GLY A 1 106 ? 2.788 5.325 0.301 1.00 94.06 106 GLY A O 1
ATOM 793 N N . GLY A 1 107 ? 2.211 5.898 -1.781 1.00 93.62 107 GLY A N 1
ATOM 794 C CA . GLY A 1 107 ? 3.393 5.327 -2.422 1.00 93.62 107 GLY A CA 1
ATOM 795 C C . GLY A 1 107 ? 3.897 6.246 -3.521 1.00 93.62 107 GLY A C 1
ATOM 796 O O . GLY A 1 107 ? 3.111 6.695 -4.357 1.00 93.62 107 GLY A O 1
ATOM 797 N N . LEU A 1 108 ? 5.200 6.512 -3.529 1.00 91.56 108 LEU A N 1
ATOM 798 C CA . LEU A 1 108 ? 5.873 7.340 -4.521 1.00 91.56 108 LEU A CA 1
ATOM 799 C C . LEU A 1 108 ? 7.082 6.591 -5.084 1.00 91.56 108 LEU A C 1
ATOM 801 O O . LEU A 1 108 ? 7.986 6.181 -4.361 1.00 91.56 108 LEU A O 1
ATOM 805 N N . SER A 1 109 ? 7.121 6.457 -6.406 1.00 89.19 109 SER A N 1
ATOM 806 C CA . SER A 1 109 ? 8.313 6.023 -7.131 1.00 89.19 109 SER A CA 1
ATOM 807 C C . SER A 1 109 ? 8.371 6.729 -8.481 1.00 89.19 109 SER A C 1
ATOM 809 O O . SER A 1 109 ? 7.431 6.679 -9.281 1.00 89.19 109 SER A O 1
ATOM 811 N N . PHE A 1 110 ? 9.473 7.433 -8.735 1.00 84.50 110 PHE A N 1
ATOM 812 C CA . PHE A 1 110 ? 9.634 8.309 -9.894 1.00 84.50 110 PHE A CA 1
ATOM 813 C C . PHE A 1 110 ? 8.460 9.303 -10.060 1.00 84.50 110 PHE A C 1
ATOM 815 O O . PHE A 1 110 ? 8.151 10.072 -9.155 1.00 84.50 110 PHE A O 1
ATOM 822 N N . ARG A 1 111 ? 7.800 9.316 -11.227 1.00 81.62 111 ARG A N 1
ATOM 823 C CA . ARG A 1 111 ? 6.646 10.174 -11.557 1.00 81.62 111 ARG A CA 1
ATOM 824 C C . ARG A 1 111 ? 5.299 9.566 -11.140 1.00 81.62 111 ARG A C 1
ATOM 826 O O . ARG A 1 111 ? 4.261 10.087 -11.544 1.00 81.62 111 ARG A O 1
ATOM 833 N N . HIS A 1 112 ? 5.305 8.466 -10.389 1.00 79.94 112 HIS A N 1
ATOM 834 C CA . HIS A 1 112 ? 4.100 7.753 -9.982 1.00 79.94 112 HIS A CA 1
ATOM 835 C C . HIS A 1 112 ? 3.857 7.954 -8.491 1.00 79.94 112 HIS A C 1
ATOM 837 O O . HIS A 1 112 ? 4.650 7.506 -7.669 1.00 79.94 112 HIS A O 1
ATOM 843 N N . ALA A 1 113 ? 2.747 8.615 -8.170 1.00 85.56 113 ALA A N 1
ATOM 844 C CA . ALA A 1 113 ? 2.222 8.737 -6.818 1.00 85.56 113 ALA A CA 1
ATOM 845 C C . ALA A 1 113 ? 0.841 8.076 -6.762 1.00 85.56 113 ALA A C 1
ATOM 847 O O . ALA A 1 113 ? 0.019 8.277 -7.662 1.00 85.56 113 ALA A O 1
ATOM 848 N N . ILE A 1 114 ? 0.588 7.293 -5.719 1.00 87.81 114 ILE A N 1
ATOM 849 C CA . ILE A 1 114 ? -0.696 6.635 -5.479 1.00 87.81 114 ILE A CA 1
ATOM 850 C C . ILE A 1 114 ? -1.096 6.806 -4.017 1.00 87.81 114 ILE A C 1
ATOM 852 O O . ILE A 1 114 ? -0.238 6.801 -3.137 1.00 87.81 114 ILE A O 1
ATOM 856 N N . PHE A 1 115 ? -2.402 6.936 -3.785 1.00 92.31 115 PHE A N 1
ATOM 857 C CA . PHE A 1 115 ? -2.998 6.975 -2.455 1.00 92.31 115 PHE A CA 1
ATOM 858 C C . PHE A 1 115 ? -4.107 5.927 -2.355 1.00 92.31 115 PHE A C 1
ATOM 860 O O . PHE A 1 115 ? -4.915 5.777 -3.281 1.00 92.31 115 PHE A O 1
ATOM 867 N N . VAL A 1 116 ? -4.153 5.209 -1.236 1.00 94.69 116 VAL A N 1
ATOM 868 C CA . VAL A 1 116 ? -5.203 4.244 -0.903 1.00 94.69 116 VAL A CA 1
ATOM 869 C C . VAL A 1 116 ? -5.740 4.582 0.480 1.00 94.69 116 VAL A C 1
ATOM 871 O O . VAL A 1 116 ? -5.063 4.364 1.477 1.00 94.69 116 VAL A O 1
ATOM 874 N N . ASP A 1 117 ? -6.966 5.098 0.532 1.00 95.06 117 ASP A N 1
ATOM 875 C CA . ASP A 1 117 ? -7.655 5.396 1.788 1.00 95.06 117 ASP A CA 1
ATOM 876 C C . ASP A 1 117 ? -8.431 4.172 2.275 1.00 95.06 117 ASP A C 1
ATOM 878 O O . ASP A 1 117 ? -9.377 3.751 1.604 1.00 95.06 117 ASP A O 1
ATOM 882 N N . PHE A 1 118 ? -8.107 3.649 3.454 1.00 96.25 118 PHE A N 1
ATOM 883 C CA . PHE A 1 118 ? -8.687 2.413 3.986 1.00 96.25 118 PHE A CA 1
ATOM 884 C C . PHE A 1 118 ? -9.012 2.496 5.483 1.00 96.25 118 PHE A C 1
ATOM 886 O O . PHE A 1 118 ? -8.553 3.388 6.194 1.00 96.25 118 PHE A O 1
ATOM 893 N N . THR A 1 119 ? -9.806 1.545 5.965 1.00 96.50 119 THR A N 1
ATOM 894 C CA . THR A 1 119 ? -10.028 1.259 7.390 1.00 96.50 119 THR A CA 1
ATOM 895 C C . THR A 1 119 ? -9.587 -0.169 7.726 1.00 96.50 119 THR A C 1
ATOM 897 O O . THR A 1 119 ? -9.365 -0.991 6.834 1.00 96.50 119 THR A O 1
ATOM 900 N N . VAL A 1 120 ? -9.501 -0.505 9.016 1.00 96.62 120 VAL A N 1
ATOM 901 C CA . VAL A 1 120 ? -9.262 -1.896 9.453 1.00 96.62 120 VAL A CA 1
ATOM 902 C C . VAL A 1 120 ? -10.350 -2.843 8.930 1.00 96.62 120 VAL A C 1
ATOM 904 O O . VAL A 1 120 ? -10.036 -3.951 8.498 1.00 96.62 120 VAL A O 1
ATOM 907 N N . ASP A 1 121 ? -11.608 -2.396 8.872 1.00 96.75 121 ASP A N 1
ATOM 908 C CA . ASP A 1 121 ? -12.711 -3.195 8.324 1.00 96.75 121 ASP A CA 1
ATOM 909 C C . ASP A 1 121 ? -12.539 -3.474 6.829 1.00 96.75 121 ASP A C 1
ATOM 911 O O . ASP A 1 121 ? -12.979 -4.514 6.343 1.00 96.75 121 ASP A O 1
ATOM 915 N N . ASP A 1 122 ? -11.923 -2.556 6.077 1.00 97.25 122 ASP A N 1
ATOM 916 C CA . ASP A 1 122 ? -11.608 -2.784 4.666 1.00 97.25 122 ASP A CA 1
ATOM 917 C C . ASP A 1 122 ? -10.580 -3.914 4.511 1.00 97.25 122 ASP A C 1
ATOM 919 O O . ASP A 1 122 ? -10.753 -4.781 3.653 1.00 97.25 122 ASP A O 1
ATOM 923 N N . LEU A 1 123 ? -9.558 -3.942 5.375 1.00 97.06 123 LEU A N 1
ATOM 924 C CA . LEU A 1 123 ? -8.527 -4.985 5.397 1.00 97.06 123 LEU A CA 1
ATOM 925 C C . LEU A 1 123 ? -9.072 -6.337 5.869 1.00 97.06 123 LEU A C 1
ATOM 927 O O . LEU A 1 123 ? -8.731 -7.367 5.294 1.00 97.06 123 LEU A O 1
ATOM 931 N N . ALA A 1 124 ? -9.955 -6.344 6.870 1.00 96.19 124 ALA A N 1
ATOM 932 C CA . ALA A 1 124 ? -10.565 -7.560 7.411 1.00 96.19 124 ALA A CA 1
ATOM 933 C C . ALA A 1 124 ? -11.464 -8.297 6.401 1.00 96.19 124 ALA A C 1
ATOM 935 O O . ALA A 1 124 ? -11.781 -9.469 6.593 1.00 96.19 124 ALA A O 1
ATOM 936 N N . ARG A 1 125 ? -11.886 -7.622 5.323 1.00 96.31 125 ARG A N 1
ATOM 937 C CA . ARG A 1 125 ? -12.675 -8.222 4.237 1.00 96.31 125 ARG A CA 1
ATOM 938 C C . ARG A 1 125 ? -11.826 -8.871 3.146 1.00 96.31 125 ARG A C 1
ATOM 940 O O . ARG A 1 125 ? -12.414 -9.494 2.258 1.00 96.31 125 ARG A O 1
ATOM 947 N N . LEU A 1 126 ? -10.503 -8.703 3.172 1.00 97.25 126 LEU A N 1
ATOM 948 C CA . LEU A 1 126 ? -9.604 -9.326 2.204 1.00 97.25 126 LEU A CA 1
ATOM 949 C C . LEU A 1 126 ? -9.531 -10.833 2.431 1.00 97.25 126 LEU A C 1
ATOM 951 O O . LEU A 1 126 ? -9.350 -11.305 3.552 1.00 97.25 126 LEU A O 1
ATOM 955 N N . GLU A 1 127 ? -9.634 -11.584 1.344 1.00 96.31 127 GLU A N 1
ATOM 956 C CA . GLU A 1 127 ? -9.335 -13.010 1.340 1.00 96.31 127 GLU A CA 1
ATOM 957 C C . GLU A 1 127 ? -7.816 -13.247 1.242 1.00 96.31 127 GLU A C 1
ATOM 959 O O . GLU A 1 127 ? -7.066 -12.371 0.787 1.00 96.31 127 GLU A O 1
ATOM 964 N N . PRO A 1 128 ? -7.317 -14.431 1.644 1.00 96.50 128 PRO A N 1
ATOM 965 C CA . PRO A 1 128 ? -5.915 -14.782 1.454 1.00 96.50 128 PRO A CA 1
ATOM 966 C C . PRO A 1 128 ? -5.477 -14.617 -0.009 1.00 96.50 128 PRO A C 1
ATOM 968 O O . PRO A 1 128 ? -6.064 -15.195 -0.921 1.00 96.50 128 PRO A O 1
ATOM 971 N N . GLY A 1 129 ? -4.421 -13.831 -0.234 1.00 96.38 129 GLY A N 1
ATOM 972 C CA . GLY A 1 129 ? -3.908 -13.533 -1.574 1.00 96.38 129 GLY A CA 1
ATOM 973 C C . GLY A 1 129 ? -4.591 -12.359 -2.284 1.00 96.38 129 GLY A C 1
ATOM 974 O O . GLY A 1 129 ? -4.194 -12.032 -3.406 1.00 96.38 129 GLY A O 1
ATOM 975 N N . GLU A 1 130 ? -5.567 -11.697 -1.658 1.00 97.88 130 GLU A N 1
ATOM 976 C CA . GLU A 1 130 ? -6.093 -10.421 -2.139 1.00 97.88 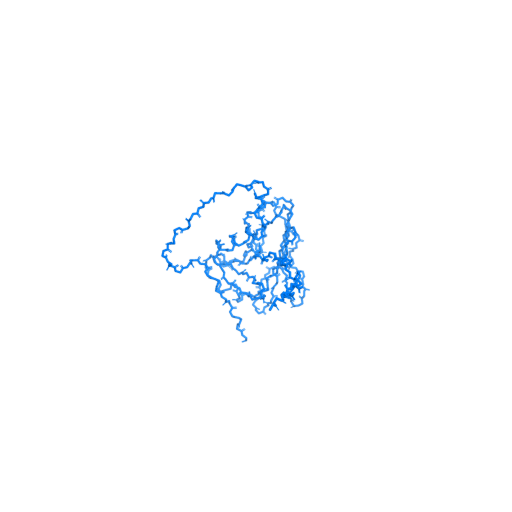130 GLU A CA 1
ATOM 977 C C . GLU A 1 130 ? -5.256 -9.230 -1.653 1.00 97.88 130 GLU A C 1
ATOM 979 O O . GLU A 1 130 ? -4.628 -9.239 -0.593 1.00 97.88 130 GLU A O 1
ATOM 984 N N . VAL A 1 131 ? -5.282 -8.175 -2.462 1.00 98.19 131 VAL A N 1
ATOM 985 C CA . VAL A 1 131 ? -4.645 -6.887 -2.223 1.00 98.19 131 VAL A CA 1
ATOM 986 C C . VAL A 1 131 ? 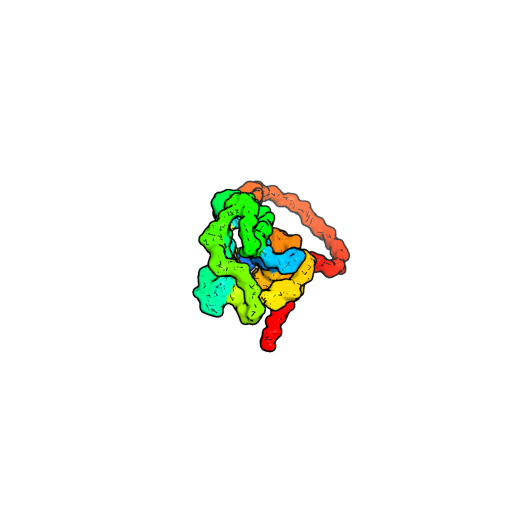-5.714 -5.807 -2.345 1.00 98.19 131 VAL A C 1
ATOM 988 O O . VAL A 1 131 ? -6.416 -5.722 -3.356 1.00 98.19 131 VAL A O 1
ATOM 991 N N . LEU A 1 132 ? -5.828 -4.966 -1.325 1.00 97.94 132 LEU A N 1
ATOM 992 C CA . LEU A 1 132 ? -6.638 -3.761 -1.347 1.00 97.94 132 LEU A CA 1
ATOM 993 C C . LEU A 1 132 ? -5.919 -2.675 -2.147 1.00 97.94 132 LEU A C 1
ATOM 995 O O . LEU A 1 132 ? -4.808 -2.266 -1.805 1.00 97.94 132 LEU A O 1
ATOM 999 N N . VAL A 1 133 ? -6.576 -2.172 -3.186 1.00 96.62 133 VAL A N 1
ATOM 1000 C CA . VAL A 1 133 ? -6.074 -1.095 -4.041 1.00 96.62 133 VAL A CA 1
ATOM 1001 C C . VAL A 1 133 ? -7.112 0.011 -4.185 1.00 96.62 133 VAL A C 1
ATOM 1003 O O . VAL A 1 133 ? -8.318 -0.216 -4.057 1.00 96.62 133 VAL A O 1
ATOM 1006 N N . SER A 1 134 ? -6.649 1.214 -4.512 1.00 92.50 134 SER A N 1
ATOM 1007 C CA . SER A 1 134 ? -7.520 2.298 -4.962 1.00 92.50 134 SER A CA 1
ATOM 1008 C C . SER A 1 134 ? -7.641 2.270 -6.482 1.00 92.50 134 SER A C 1
ATOM 1010 O O . SER A 1 134 ? -6.649 2.209 -7.210 1.00 92.50 134 SER A O 1
ATOM 1012 N N . SER A 1 135 ? -8.872 2.311 -6.982 1.00 82.75 135 SER A N 1
ATOM 1013 C CA . SER A 1 135 ? -9.134 2.514 -8.405 1.00 82.75 135 SER A CA 1
ATOM 1014 C C . SER A 1 135 ? -9.011 3.993 -8.783 1.00 82.75 135 SER A C 1
ATOM 1016 O O . SER A 1 135 ? -9.102 4.890 -7.950 1.00 82.75 135 SER A O 1
ATOM 1018 N N . ARG A 1 136 ? -8.932 4.280 -10.087 1.00 73.31 136 ARG A N 1
ATOM 1019 C CA . ARG A 1 136 ? -8.927 5.653 -10.636 1.00 73.31 136 ARG A CA 1
ATOM 1020 C C . ARG A 1 136 ? -10.072 6.549 -10.157 1.00 73.31 136 ARG A C 1
ATOM 1022 O O . ARG A 1 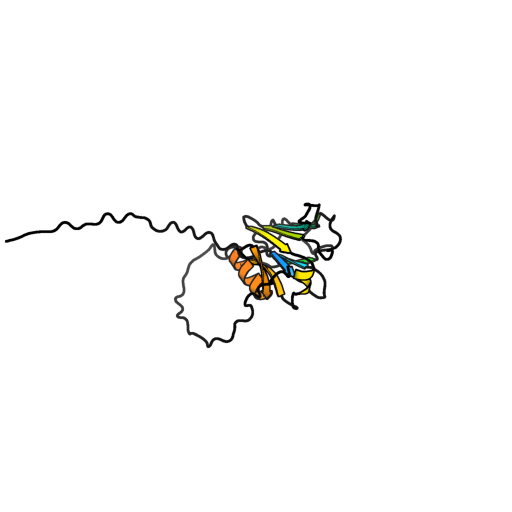136 ? -9.947 7.765 -10.222 1.00 73.31 136 ARG A O 1
ATOM 1029 N N . LYS A 1 137 ? -11.200 5.965 -9.748 1.00 79.06 137 LYS A N 1
ATOM 1030 C CA . LYS A 1 137 ? -12.372 6.705 -9.256 1.00 79.06 137 LYS A CA 1
ATOM 1031 C C . LYS A 1 137 ? -12.329 6.935 -7.738 1.00 79.06 137 LYS A C 1
ATOM 1033 O O . LYS A 1 137 ? -13.332 7.351 -7.173 1.00 79.06 137 LYS A O 1
ATOM 1038 N N . GLY A 1 138 ? -11.215 6.606 -7.079 1.00 82.38 138 GLY A N 1
ATOM 1039 C CA . GLY A 1 138 ? -11.080 6.633 -5.621 1.00 82.38 138 GLY A CA 1
ATOM 1040 C C . GLY A 1 138 ? -11.867 5.526 -4.913 1.00 82.38 138 GLY A C 1
ATOM 1041 O O . GLY A 1 138 ? -12.015 5.552 -3.698 1.00 82.38 138 GLY A O 1
ATOM 1042 N N . THR A 1 139 ? -12.416 4.560 -5.657 1.00 88.81 139 THR A N 1
ATOM 1043 C CA . THR A 1 139 ? -13.136 3.422 -5.075 1.00 88.81 139 THR A CA 1
ATOM 1044 C C . THR A 1 139 ? -12.149 2.327 -4.707 1.00 88.81 139 THR A C 1
ATOM 1046 O O . THR A 1 139 ? -11.316 1.962 -5.542 1.00 88.81 139 THR A O 1
ATOM 1049 N N . LEU A 1 140 ? -12.286 1.779 -3.502 1.00 94.88 140 LEU A N 1
ATOM 1050 C CA . LEU A 1 140 ? -11.532 0.616 -3.056 1.00 94.88 140 LEU A CA 1
ATOM 1051 C C . LEU A 1 140 ? -11.960 -0.653 -3.797 1.00 94.88 140 LEU A C 1
ATOM 1053 O O . LEU A 1 140 ? -13.151 -0.916 -3.993 1.00 94.88 140 LEU A O 1
ATOM 1057 N N . ALA A 1 141 ? -10.977 -1.462 -4.167 1.00 95.50 141 ALA A N 1
ATOM 1058 C CA . ALA A 1 141 ? -11.185 -2.777 -4.747 1.00 95.50 141 ALA A CA 1
ATOM 1059 C C . ALA A 1 141 ? -10.229 -3.784 -4.110 1.00 95.50 141 ALA A C 1
ATOM 1061 O O . ALA A 1 141 ? -9.068 -3.464 -3.862 1.00 95.50 141 ALA A O 1
ATOM 1062 N N . ALA A 1 142 ? -10.718 -5.000 -3.887 1.00 96.88 142 ALA A N 1
ATOM 1063 C CA . ALA A 1 142 ? -9.873 -6.152 -3.628 1.00 96.88 142 ALA A CA 1
ATOM 1064 C C . ALA A 1 142 ? -9.541 -6.817 -4.969 1.00 96.88 142 ALA A C 1
ATOM 1066 O O . ALA A 1 142 ? -10.427 -7.058 -5.796 1.00 96.88 142 ALA A O 1
ATOM 1067 N N . VAL A 1 143 ? -8.257 -7.056 -5.214 1.00 96.69 143 VAL A N 1
ATOM 1068 C CA . VAL A 1 143 ? -7.761 -7.731 -6.420 1.00 96.69 143 VAL A CA 1
ATOM 1069 C C . VAL A 1 143 ? -6.825 -8.861 -6.025 1.00 96.69 143 VAL A C 1
ATOM 1071 O O . VAL A 1 143 ? -6.121 -8.757 -5.028 1.00 96.69 143 VAL A O 1
ATOM 1074 N N . GLY A 1 144 ? -6.763 -9.930 -6.818 1.00 97.12 144 GLY A N 1
ATOM 1075 C CA . GLY A 1 144 ? -5.761 -10.973 -6.595 1.00 97.12 144 GLY A CA 1
ATOM 1076 C C . GLY A 1 144 ? -4.338 -10.421 -6.734 1.00 97.12 144 GLY A C 1
ATOM 1077 O O . GLY A 1 144 ? -4.076 -9.580 -7.600 1.00 97.12 144 GLY A O 1
ATOM 1078 N N . ARG A 1 145 ? -3.407 -10.925 -5.923 1.00 96.88 145 ARG A N 1
ATOM 1079 C CA . ARG A 1 145 ? -1.996 -10.513 -5.912 1.00 96.88 145 ARG A CA 1
ATOM 1080 C C . ARG A 1 145 ? -1.358 -10.475 -7.300 1.00 96.88 145 ARG A C 1
ATOM 1082 O O . ARG A 1 145 ? -0.793 -9.457 -7.693 1.00 96.88 145 ARG A O 1
ATOM 1089 N N . ASP A 1 146 ? -1.509 -11.538 -8.083 1.00 96.12 146 ASP A N 1
ATOM 1090 C CA . ASP A 1 146 ? -0.931 -11.591 -9.430 1.00 96.12 146 ASP A CA 1
ATOM 1091 C C . ASP A 1 146 ? -1.524 -10.521 -10.357 1.00 96.12 146 ASP A C 1
ATOM 1093 O O . ASP A 1 146 ? -0.845 -10.010 -11.250 1.00 96.12 146 ASP A O 1
ATOM 1097 N N . ALA A 1 147 ? -2.806 -10.184 -10.172 1.00 95.50 147 ALA A N 1
ATOM 1098 C CA . ALA A 1 147 ? -3.464 -9.131 -10.935 1.00 95.50 147 ALA A CA 1
ATOM 1099 C C . ALA A 1 147 ? -2.910 -7.754 -10.554 1.00 95.50 147 ALA A C 1
ATOM 1101 O O . ALA A 1 147 ? -2.610 -6.968 -11.456 1.00 95.50 147 ALA A O 1
ATOM 1102 N N . PHE A 1 148 ? -2.696 -7.503 -9.257 1.00 95.62 148 PHE A N 1
ATOM 1103 C CA . PHE A 1 148 ? -1.996 -6.315 -8.773 1.00 95.62 148 PHE A CA 1
ATOM 1104 C C . PHE A 1 148 ? -0.601 -6.202 -9.395 1.00 95.62 148 PHE A C 1
ATOM 1106 O O . PHE A 1 148 ? -0.307 -5.201 -10.039 1.00 95.62 148 PHE A O 1
ATOM 1113 N N . GLU A 1 149 ? 0.237 -7.236 -9.303 1.00 95.19 149 GLU A N 1
ATOM 1114 C CA . GLU A 1 149 ? 1.610 -7.158 -9.810 1.00 95.19 149 GLU A CA 1
ATOM 1115 C C . GLU A 1 149 ? 1.673 -6.940 -11.327 1.00 95.19 149 GLU A C 1
ATOM 1117 O O . GLU A 1 149 ? 2.508 -6.181 -11.826 1.00 95.19 149 GLU A O 1
ATOM 1122 N N . ARG A 1 150 ? 0.788 -7.594 -12.092 1.00 93.56 150 ARG A N 1
ATOM 1123 C CA . ARG A 1 150 ? 0.690 -7.367 -13.542 1.00 93.56 150 ARG A CA 1
ATOM 1124 C C . ARG A 1 150 ? 0.289 -5.926 -13.855 1.00 93.56 150 ARG A C 1
ATOM 1126 O O . ARG A 1 150 ? 0.889 -5.325 -14.748 1.00 93.56 150 ARG A O 1
ATOM 1133 N N . ALA A 1 151 ? -0.701 -5.387 -13.144 1.00 91.69 151 ALA A N 1
ATOM 1134 C CA . ALA A 1 151 ? -1.149 -4.006 -13.299 1.00 91.69 151 ALA A CA 1
ATOM 1135 C C . ALA A 1 151 ? -0.030 -3.018 -12.936 1.00 91.69 151 ALA A C 1
ATOM 1137 O O . ALA A 1 151 ? 0.305 -2.149 -13.739 1.00 91.69 151 ALA A O 1
ATOM 1138 N N . ALA A 1 152 ? 0.629 -3.221 -11.797 1.00 92.31 152 ALA A N 1
ATOM 1139 C CA . ALA A 1 152 ? 1.726 -2.396 -11.312 1.00 92.31 152 ALA A CA 1
ATOM 1140 C C . ALA A 1 152 ? 2.919 -2.370 -12.288 1.00 92.31 152 ALA A C 1
ATOM 1142 O O . ALA A 1 152 ? 3.377 -1.295 -12.683 1.00 92.31 152 ALA A O 1
ATOM 1143 N N . ARG A 1 153 ? 3.364 -3.536 -12.790 1.00 91.56 153 ARG A N 1
ATOM 1144 C CA . ARG A 1 153 ? 4.434 -3.626 -13.810 1.00 91.56 153 ARG A CA 1
ATOM 1145 C C . ARG A 1 153 ? 4.076 -2.887 -15.096 1.00 91.56 153 ARG A C 1
ATOM 1147 O O . ARG A 1 153 ? 4.925 -2.237 -15.708 1.00 91.56 153 ARG A O 1
ATOM 1154 N N . LYS A 1 154 ? 2.815 -2.986 -15.522 1.00 88.88 154 LYS A N 1
ATOM 1155 C CA . LYS A 1 154 ? 2.307 -2.244 -16.679 1.00 88.88 154 LYS A CA 1
ATOM 1156 C C . LYS A 1 154 ? 2.304 -0.734 -16.407 1.00 88.88 154 LYS A C 1
ATOM 1158 O O . LYS A 1 154 ? 2.669 0.027 -17.302 1.00 88.88 154 LYS A O 1
ATOM 1163 N N . GLY A 1 155 ? 1.954 -0.323 -15.187 1.00 85.69 155 GLY A N 1
ATOM 1164 C CA . GLY A 1 155 ? 1.949 1.064 -14.715 1.00 85.69 155 GLY A CA 1
ATOM 1165 C C . GLY A 1 155 ? 3.317 1.733 -14.749 1.00 85.69 155 GLY A C 1
ATOM 1166 O O . GLY A 1 155 ? 3.431 2.847 -15.254 1.00 85.69 155 GLY A O 1
ATOM 1167 N N . CYS A 1 156 ? 4.362 1.020 -14.326 1.00 86.06 156 CYS A N 1
ATOM 1168 C CA . CYS A 1 156 ? 5.743 1.507 -14.395 1.00 86.06 156 CYS A CA 1
ATOM 1169 C C . CYS A 1 156 ? 6.283 1.654 -15.828 1.00 86.06 156 CYS A C 1
ATOM 1171 O O . CYS A 1 156 ? 7.412 2.101 -16.016 1.00 86.06 156 CYS A O 1
ATOM 1173 N N . GLY A 1 157 ? 5.500 1.280 -16.848 1.00 77.94 157 GLY A N 1
ATOM 1174 C CA . GLY A 1 157 ? 5.868 1.433 -18.247 1.00 77.94 157 GLY A CA 1
ATOM 1175 C C . GLY A 1 157 ? 7.087 0.594 -18.604 1.00 77.94 157 GLY A C 1
ATOM 1176 O O . GLY A 1 157 ? 8.146 1.152 -18.832 1.00 77.94 157 GLY A O 1
ATOM 1177 N N . ASN A 1 158 ? 6.927 -0.733 -18.651 1.00 60.16 158 ASN A N 1
ATOM 1178 C CA . ASN A 1 158 ? 7.915 -1.723 -19.106 1.00 60.16 158 ASN A CA 1
ATOM 1179 C C . ASN A 1 158 ? 9.386 -1.229 -19.061 1.00 60.16 158 ASN A C 1
ATOM 1181 O O . ASN A 1 158 ? 9.903 -0.782 -20.094 1.00 60.16 158 ASN A O 1
ATOM 1185 N N . PRO A 1 159 ? 10.069 -1.291 -17.903 1.00 53.72 159 PRO A N 1
ATOM 1186 C CA . PRO A 1 159 ? 11.429 -0.761 -17.760 1.00 53.72 159 PRO A CA 1
ATOM 1187 C C . PRO A 1 159 ? 12.423 -1.401 -18.749 1.00 53.72 159 PRO A C 1
ATOM 1189 O O . PRO A 1 159 ? 13.367 -0.747 -19.185 1.00 53.72 159 PRO A O 1
ATOM 1192 N N . ALA A 1 160 ? 12.150 -2.632 -19.203 1.00 52.00 160 ALA A N 1
ATOM 1193 C CA . ALA A 1 160 ? 12.943 -3.363 -20.194 1.00 52.00 160 ALA A CA 1
ATOM 1194 C C . ALA A 1 160 ? 12.661 -2.978 -21.668 1.00 52.00 160 ALA A C 1
ATOM 1196 O O . ALA A 1 160 ? 13.343 -3.445 -22.576 1.00 52.00 160 ALA A O 1
ATOM 1197 N N . GLY A 1 161 ? 11.646 -2.152 -21.945 1.00 46.03 161 GLY A N 1
ATOM 1198 C CA . GLY A 1 161 ? 11.061 -2.002 -23.284 1.00 46.03 161 GLY A CA 1
ATOM 1199 C C . GLY A 1 161 ? 11.511 -0.792 -24.106 1.00 46.03 161 GLY A C 1
ATOM 1200 O O . GLY A 1 161 ? 10.970 -0.571 -25.192 1.00 46.03 161 GLY A O 1
ATOM 1201 N N . ARG A 1 162 ? 12.466 0.023 -23.634 1.00 49.88 162 ARG A N 1
ATOM 1202 C CA . ARG A 1 162 ? 12.926 1.207 -24.391 1.00 49.88 162 ARG A CA 1
ATOM 1203 C C . ARG A 1 162 ? 13.978 0.898 -25.469 1.00 49.88 162 ARG A C 1
ATOM 1205 O O . ARG A 1 162 ? 14.439 1.819 -26.137 1.00 49.88 162 ARG A O 1
ATOM 1212 N N . GLY A 1 163 ? 14.297 -0.380 -25.687 1.00 49.50 163 GLY A N 1
ATOM 1213 C CA . GLY A 1 163 ? 15.116 -0.864 -26.796 1.00 49.50 163 GLY A CA 1
ATOM 1214 C C . GLY A 1 163 ? 14.354 -1.857 -27.679 1.00 49.50 163 GLY A C 1
ATOM 1215 O O . GLY A 1 163 ? 13.936 -2.908 -27.217 1.00 49.50 163 GLY A O 1
ATOM 1216 N N . SER A 1 164 ? 14.246 -1.536 -28.970 1.00 47.53 164 SER A N 1
ATOM 1217 C CA . SER A 1 164 ? 13.897 -2.444 -30.076 1.00 47.53 164 SER A CA 1
ATOM 1218 C C . SER A 1 164 ? 12.433 -2.899 -30.216 1.00 47.53 164 SER A C 1
ATOM 1220 O O . SER A 1 164 ? 11.995 -3.941 -29.735 1.00 47.53 164 SER A O 1
ATOM 1222 N N . ARG A 1 165 ? 11.668 -2.139 -31.012 1.00 47.31 165 ARG A N 1
ATOM 1223 C CA . ARG A 1 165 ? 10.440 -2.623 -31.658 1.00 47.31 165 ARG A CA 1
ATOM 1224 C C . ARG A 1 165 ? 10.819 -3.478 -32.877 1.00 47.31 165 ARG A C 1
ATOM 1226 O O . ARG A 1 165 ? 10.988 -2.943 -33.966 1.00 47.31 165 ARG A O 1
ATOM 1233 N N . ALA A 1 166 ? 10.853 -4.796 -32.716 1.00 45.66 166 ALA A N 1
ATOM 1234 C CA . ALA A 1 166 ? 10.508 -5.725 -33.791 1.00 45.66 166 ALA A CA 1
ATOM 1235 C C . ALA A 1 166 ? 9.128 -6.306 -33.452 1.00 45.66 166 ALA A C 1
ATOM 1237 O O . ALA A 1 166 ? 8.959 -6.934 -32.412 1.00 45.66 166 ALA A O 1
ATOM 1238 N N . ARG A 1 167 ? 8.109 -6.027 -34.276 1.00 48.19 167 ARG A N 1
ATOM 1239 C CA . ARG A 1 167 ? 6.768 -6.619 -34.131 1.00 48.19 167 ARG A CA 1
ATOM 1240 C C . ARG A 1 167 ? 6.755 -7.989 -34.816 1.00 48.19 167 ARG A C 1
ATOM 1242 O O . ARG A 1 167 ? 6.819 -8.005 -36.043 1.00 48.19 167 ARG A O 1
ATOM 1249 N N . PRO A 1 168 ? 6.593 -9.113 -34.103 1.00 48.78 168 PRO A N 1
ATOM 1250 C CA . PRO A 1 168 ? 6.068 -10.316 -34.724 1.00 48.78 168 PRO A CA 1
ATOM 1251 C C . PRO A 1 168 ? 4.546 -10.186 -34.870 1.00 48.78 168 PRO A C 1
ATOM 1253 O O . PRO A 1 168 ? 3.826 -9.869 -33.922 1.00 48.78 168 PRO A O 1
ATOM 1256 N N . SER A 1 169 ? 4.064 -10.415 -36.087 1.00 46.88 169 SER A N 1
ATOM 1257 C CA . SER A 1 169 ? 2.648 -10.579 -36.402 1.00 46.88 169 SER A CA 1
ATOM 1258 C C . SER A 1 169 ? 2.187 -11.934 -35.865 1.00 46.88 169 SER A C 1
ATOM 1260 O O . SER A 1 169 ? 2.541 -12.963 -36.432 1.00 46.88 169 SER A O 1
ATOM 1262 N N . VAL A 1 170 ? 1.421 -11.951 -34.775 1.00 56.16 170 VAL A N 1
ATOM 1263 C CA . VAL A 1 170 ? 0.785 -13.176 -34.267 1.00 56.16 170 VAL A CA 1
ATOM 1264 C C . VAL A 1 170 ? -0.726 -12.988 -34.289 1.00 56.16 170 VAL A C 1
ATOM 1266 O O . VAL A 1 170 ? -1.263 -12.068 -33.674 1.00 56.16 170 VAL A O 1
ATOM 1269 N N . THR A 1 171 ? -1.400 -13.857 -35.036 1.00 46.84 171 THR A N 1
ATOM 1270 C CA . THR A 1 171 ? -2.858 -13.952 -35.135 1.00 46.84 171 THR A CA 1
ATOM 1271 C C . THR A 1 171 ? -3.417 -14.590 -33.857 1.00 46.84 171 THR A C 1
ATOM 1273 O O . THR A 1 171 ? -2.936 -15.659 -33.474 1.00 46.84 171 THR A O 1
ATOM 1276 N N . PRO A 1 172 ? -4.420 -14.001 -33.182 1.00 53.19 172 PRO A N 1
ATOM 1277 C CA . PRO A 1 172 ? -4.972 -14.594 -31.972 1.00 53.19 172 PRO A CA 1
ATOM 1278 C C . PRO A 1 172 ? -5.917 -15.750 -32.320 1.00 53.19 172 PRO A C 1
ATOM 1280 O O . PRO A 1 172 ? -6.932 -15.564 -32.988 1.00 53.19 172 PRO A O 1
ATOM 1283 N N . SER A 1 173 ? -5.592 -16.946 -31.828 1.00 41.75 173 SER A N 1
ATOM 1284 C CA . SER A 1 173 ? -6.582 -18.006 -31.617 1.00 41.75 173 SER A CA 1
ATOM 1285 C C . SER A 1 173 ? -7.337 -17.687 -30.328 1.00 41.75 173 SER A C 1
ATOM 1287 O O . SER A 1 173 ? -6.706 -17.397 -29.315 1.00 41.75 173 SER A O 1
ATOM 1289 N N . VAL A 1 174 ? -8.670 -17.690 -30.373 1.00 48.50 174 VAL A N 1
ATOM 1290 C CA . VAL A 1 174 ? -9.543 -17.386 -29.228 1.00 48.50 174 VAL A CA 1
ATOM 1291 C C . VAL A 1 174 ? -9.769 -18.670 -28.421 1.00 48.50 174 VAL A C 1
ATOM 1293 O O . VAL A 1 174 ? -10.414 -19.580 -28.943 1.00 48.50 174 VAL A O 1
ATOM 1296 N N . PRO A 1 175 ? -9.272 -18.791 -27.177 1.00 51.47 175 PRO A N 1
ATOM 1297 C CA . PRO A 1 175 ? -9.675 -19.873 -26.297 1.00 51.47 175 PRO A CA 1
ATOM 1298 C C . PRO A 1 175 ? -10.992 -19.532 -25.585 1.00 51.47 175 PRO A C 1
ATOM 1300 O O . PRO A 1 175 ? -11.336 -18.370 -25.366 1.00 51.47 175 PRO A O 1
ATOM 1303 N N . SER A 1 176 ? -11.723 -20.588 -25.236 1.00 43.56 176 SER A N 1
ATOM 1304 C CA . SER A 1 176 ? -12.998 -20.560 -24.519 1.00 43.56 176 SER A CA 1
ATOM 1305 C C . SER A 1 176 ? -12.886 -19.828 -23.172 1.00 43.56 176 SER A C 1
ATOM 1307 O O . SER A 1 176 ? -11.985 -20.105 -22.382 1.00 43.56 176 SER A O 1
ATOM 1309 N N . LEU A 1 177 ? -13.814 -18.898 -22.920 1.00 40.59 177 LEU A N 1
ATOM 1310 C CA . LEU A 1 177 ? -13.897 -18.055 -21.722 1.00 40.59 177 LEU A CA 1
ATOM 1311 C C . LEU A 1 177 ? -14.383 -18.857 -20.504 1.00 40.59 177 LEU A C 1
ATOM 1313 O O . LEU A 1 177 ? -15.582 -19.059 -20.325 1.00 40.59 177 LEU A O 1
ATOM 1317 N N . SER A 1 178 ? -13.454 -19.261 -19.642 1.00 43.53 178 SER A N 1
ATOM 1318 C CA . SER A 1 178 ? -13.735 -19.392 -18.206 1.00 43.53 178 SER A CA 1
ATOM 1319 C C . SER A 1 178 ? -13.645 -17.998 -17.558 1.00 43.53 178 SER A C 1
ATOM 1321 O O . SER A 1 178 ? -12.875 -17.169 -18.056 1.00 43.53 178 SER A O 1
ATOM 1323 N N . PRO A 1 179 ? -14.385 -17.707 -16.468 1.00 44.09 179 PRO A N 1
ATOM 1324 C CA . PRO A 1 179 ? -14.223 -16.457 -15.726 1.00 44.09 179 PRO A CA 1
ATOM 1325 C C . PRO A 1 179 ? -12.751 -16.287 -15.334 1.00 44.09 179 PRO A C 1
ATOM 1327 O O . PRO A 1 179 ? -12.144 -17.208 -14.783 1.00 44.09 179 PRO A O 1
ATOM 1330 N N . LEU A 1 180 ? -12.152 -15.147 -15.686 1.00 49.81 180 LEU A N 1
ATOM 1331 C CA . LEU A 1 180 ? -10.732 -14.911 -15.446 1.00 49.81 180 LEU A CA 1
ATOM 1332 C C . LEU A 1 180 ? -10.488 -14.816 -13.931 1.00 49.81 180 LEU A C 1
ATOM 1334 O O . LEU A 1 180 ? -11.127 -13.992 -13.274 1.00 49.81 180 LEU A O 1
ATOM 1338 N N . PRO A 1 181 ? -9.554 -15.597 -13.359 1.00 54.50 181 PRO A N 1
ATOM 1339 C CA . PRO A 1 181 ? -9.117 -15.369 -11.990 1.00 54.50 181 PRO A CA 1
ATOM 1340 C C . PRO A 1 181 ? -8.553 -13.945 -11.878 1.00 54.50 181 PRO A C 1
ATOM 1342 O O . PRO A 1 181 ? -7.594 -13.586 -12.570 1.00 54.50 181 PRO A O 1
ATOM 1345 N N . GLY A 1 182 ? -9.167 -13.127 -11.019 1.00 63.84 182 GLY A N 1
ATOM 1346 C CA . GLY A 1 182 ? -8.722 -11.761 -10.736 1.00 63.84 182 GLY A CA 1
ATOM 1347 C C . GLY A 1 182 ? -9.630 -10.633 -11.230 1.00 63.84 182 GLY A C 1
ATOM 1348 O O . GLY A 1 182 ? -9.126 -9.530 -11.445 1.00 63.84 182 GLY A O 1
ATOM 1349 N N . GLU A 1 183 ? -10.936 -10.859 -11.406 1.00 77.81 183 GLU A N 1
ATOM 1350 C CA . GLU A 1 183 ? -11.864 -9.725 -11.502 1.00 77.81 183 GLU A CA 1
ATOM 1351 C C . GLU A 1 183 ? -11.885 -8.929 -10.182 1.00 77.81 183 GLU A C 1
ATOM 1353 O O . GLU A 1 183 ? -11.930 -9.525 -9.104 1.00 77.81 183 GLU A O 1
ATOM 1358 N N . PRO A 1 184 ? -11.831 -7.586 -10.240 1.00 82.06 184 PRO A N 1
ATOM 1359 C CA . PRO A 1 184 ? -11.824 -6.751 -9.049 1.00 82.06 184 PRO A CA 1
ATOM 1360 C C . PRO A 1 184 ? -13.151 -6.862 -8.299 1.00 82.06 184 PRO A C 1
ATOM 1362 O O . PRO A 1 184 ? -14.218 -6.550 -8.835 1.00 82.06 184 PRO A O 1
ATOM 1365 N N . ARG A 1 185 ? -13.079 -7.222 -7.018 1.00 89.06 185 ARG A N 1
ATOM 1366 C CA . ARG A 1 185 ? -14.224 -7.196 -6.110 1.00 89.06 185 ARG A CA 1
ATOM 1367 C C . ARG A 1 185 ? -14.324 -5.807 -5.491 1.00 89.06 185 ARG A C 1
ATOM 1369 O O . ARG A 1 185 ? -13.502 -5.408 -4.668 1.00 89.06 185 ARG A O 1
ATOM 1376 N N . ILE A 1 186 ? -15.329 -5.042 -5.910 1.00 87.75 186 ILE A N 1
ATOM 1377 C CA . ILE A 1 186 ? -15.567 -3.700 -5.368 1.00 87.75 186 ILE A CA 1
ATOM 1378 C C . ILE A 1 186 ? -16.045 -3.819 -3.923 1.00 87.75 186 ILE A C 1
ATOM 1380 O O . ILE A 1 186 ? -17.105 -4.391 -3.657 1.00 87.75 186 ILE A O 1
ATOM 1384 N N . LEU A 1 187 ? -15.287 -3.238 -2.996 1.00 85.81 187 LEU A N 1
ATOM 1385 C CA . LEU A 1 187 ? -15.679 -3.183 -1.596 1.00 85.81 187 LEU A CA 1
ATOM 1386 C C . LEU A 1 187 ? -16.623 -1.995 -1.400 1.00 85.81 187 LEU A C 1
ATOM 1388 O O . LEU A 1 187 ? -16.218 -0.836 -1.485 1.00 85.81 187 LEU A O 1
ATOM 1392 N N . ARG A 1 188 ? -17.905 -2.275 -1.152 1.00 84.00 188 ARG A N 1
ATOM 1393 C CA . ARG A 1 188 ? -18.852 -1.239 -0.724 1.00 84.00 188 ARG A CA 1
ATOM 1394 C C . ARG A 1 188 ? -18.576 -0.913 0.742 1.00 84.00 188 ARG A C 1
ATOM 1396 O O . ARG A 1 188 ? -18.539 -1.825 1.561 1.00 84.00 188 ARG A O 1
ATOM 1403 N N . ARG A 1 189 ? -18.391 0.370 1.065 1.00 76.00 189 ARG A N 1
ATOM 1404 C CA . ARG A 1 189 ? -18.328 0.811 2.463 1.00 76.00 189 ARG A CA 1
ATOM 1405 C C . ARG A 1 189 ? -19.711 0.663 3.085 1.00 76.00 189 ARG A C 1
ATOM 1407 O O . ARG A 1 189 ? -20.694 1.121 2.503 1.00 76.00 189 ARG A O 1
ATOM 1414 N N . SER A 1 190 ? -19.766 0.013 4.239 1.00 68.88 190 SER A N 1
ATOM 1415 C CA . SER A 1 190 ? -20.932 0.053 5.113 1.00 68.88 190 SER A CA 1
ATOM 1416 C C . SER A 1 190 ? -21.060 1.487 5.622 1.00 68.88 190 SER A C 1
ATOM 1418 O O . SER A 1 190 ? -20.128 1.999 6.240 1.00 68.88 190 SER A O 1
ATOM 1420 N N . SER A 1 191 ? -22.150 2.153 5.249 1.00 63.81 191 SER A N 1
ATOM 1421 C CA . SER A 1 191 ? -22.537 3.473 5.759 1.00 63.81 191 SER A CA 1
ATOM 1422 C C . SER A 1 191 ? -23.010 3.395 7.200 1.00 63.81 191 SER A C 1
ATOM 1424 O O . SER A 1 191 ? -23.744 2.416 7.475 1.00 63.81 191 SER A O 1
#

pLDDT: mean 82.16, std 19.01, range [37.94, 98.19]

Foldseek 3Di:
DDDDDDDDDPPDPPDDPPVVVDFLQFQWWWAQVVHFIKIKGAALALWKKKWKFFVVPTDFTKMKIGNGDDHLDIDIGGRADAGDPPIDTPTHPHHDADAPTKMWMWIDHDPHIAIQIDHVVRRVPADVQWTWGQHPVRFIWTWGNVVSSVRNSVNSPPPPPPDDDDDDDDDDDDDDDDPDRTDIHGDDDDD

Sequence (191 aa):
MRLFRLIMVLVPFVGLLSACSPANEPIAGMAMPDGKPVILFLPCSEFATVSVNDADPPAPGWGFTTSDAEPGKAVELPLFGRPAAPWDVDEEQLTSLEAGRRYSLGGLSFRHAIFVDFTVDDLARLEPGEVLVSSRKGTLAAVGRDAFERAARKGCGNPAGRGSRARPSVTPSVPSLSPLPGEPRILRRSS

Radius of gyration: 22.4 Å; chains: 1; bounding box: 43×44×87 Å

Secondary structure (DSSP, 8-state):
--------------------------SEEEE-GGG--EEEE--SSS-EEEEEEEETTEEEEEEEEESS--TT--EEEESSSPPPTT-EEEEE----PPTT-EEEEEEEETTEEEEEEEEHHHHHTPPTTEEEEE-TTS-EEEEEHHHHHHHHHHHTT-TT-SS-------PPP----PPPTT--EE-----